Protein AF-A0A3A1NC56-F1 (afdb_monomer_lite)

Foldseek 3Di:
DVVPFDPVQLLGDDPVPDDDDDDPVQQLDQNCLQQAGPVGFPDSPDFEFEEAEEEAAAQDKDKTQRCPPGRHDALLDPSRRFQKDKDFPDWDAPFDWDADSNRSMIITHGHPVCEQHKIKTKMKMWRVPPPPIDIYIYIYIYGHYHKDKAQDDDDADDDDLFKFWGPPAFRQQPIDIRNHRDDLQQKDKFWDDDPFWDQDSRRIIIGDHNDDDDDDDTDMDIDGPD

Sequence (226 aa):
TEDGTDPLDPCDYNPESITLPQSADWEALDCDDDGNPNETDPDPLTANANDDFGSTPATTEVTINILENDDYLPNNAANNVGVTNLSRIGGDATGVVTFDDETGFVNYTPVASESNSTVTIIYQVCNVLPDPSVCASATIYIEVGANTLDAINDAYTTETGEGGVIPDSNVLSNDIYNGEPVAPVDVILSSTPTDQLIINEDGSVSVVPGTEAGTYTIDYTICDSA

Structure (mmCIF, N/CA/C/O backbone):
data_AF-A0A3A1NC56-F1
#
_entry.id   AF-A0A3A1NC56-F1
#
loop_
_atom_site.group_PDB
_atom_site.id
_atom_site.type_symbol
_atom_site.label_atom_id
_atom_site.label_alt_id
_atom_site.label_comp_id
_atom_site.label_asym_id
_atom_site.label_entity_id
_atom_site.label_seq_id
_atom_site.pdbx_PDB_ins_code
_atom_site.Cartn_x
_atom_site.Cartn_y
_atom_site.Cartn_z
_atom_site.occupancy
_atom_site.B_iso_or_equiv
_atom_site.auth_seq_id
_atom_site.auth_comp_id
_atom_site.auth_asym_id
_atom_site.auth_atom_id
_atom_site.pdbx_PDB_model_num
ATOM 1 N N . THR A 1 1 ? 33.135 -2.931 -35.601 1.00 55.69 1 THR A N 1
ATOM 2 C CA . THR A 1 1 ? 34.559 -2.712 -35.228 1.00 55.69 1 THR A CA 1
ATOM 3 C C . THR A 1 1 ? 35.125 -3.996 -34.627 1.00 55.69 1 THR A C 1
ATOM 5 O O . THR A 1 1 ? 34.483 -5.023 -34.804 1.00 55.69 1 THR A O 1
ATOM 8 N N . GLU A 1 2 ? 36.349 -4.021 -34.083 1.00 70.69 2 GLU A N 1
ATOM 9 C CA . GLU A 1 2 ? 37.075 -5.251 -33.664 1.00 70.69 2 GLU A CA 1
ATOM 10 C C . GLU A 1 2 ? 36.408 -6.017 -32.492 1.00 70.69 2 GLU A C 1
ATOM 12 O O . GLU A 1 2 ? 36.755 -7.162 -32.219 1.00 70.69 2 GLU A O 1
ATOM 17 N N . ASP A 1 3 ? 35.415 -5.409 -31.850 1.00 80.62 3 ASP A N 1
ATOM 18 C CA . ASP A 1 3 ? 34.708 -5.833 -30.637 1.00 80.62 3 ASP A CA 1
ATOM 19 C C . ASP A 1 3 ? 33.208 -6.133 -30.840 1.00 80.62 3 ASP A C 1
ATOM 21 O O . ASP A 1 3 ? 32.561 -6.610 -29.915 1.00 80.62 3 ASP A O 1
ATOM 25 N N . GLY A 1 4 ? 32.666 -5.919 -32.045 1.00 84.19 4 GLY A N 1
ATOM 26 C CA . GLY A 1 4 ? 31.275 -6.251 -32.386 1.00 84.19 4 GLY A CA 1
ATOM 27 C C . GLY A 1 4 ? 30.257 -5.113 -32.278 1.00 84.19 4 GLY A C 1
ATOM 28 O O . GLY A 1 4 ? 29.122 -5.345 -32.672 1.00 84.19 4 GLY A O 1
ATOM 29 N N . THR A 1 5 ? 30.674 -3.919 -31.851 1.00 89.94 5 THR A N 1
ATOM 30 C CA . THR A 1 5 ? 29.828 -2.714 -31.751 1.00 89.94 5 THR A CA 1
ATOM 31 C C . THR A 1 5 ? 29.689 -1.965 -33.088 1.00 89.94 5 THR A C 1
ATOM 33 O O . THR A 1 5 ? 30.555 -2.082 -33.982 1.00 89.94 5 THR A O 1
ATOM 36 N N . ASP A 1 6 ? 28.615 -1.185 -33.229 1.00 90.75 6 ASP A N 1
ATOM 37 C CA . ASP A 1 6 ? 28.346 -0.226 -34.301 1.00 90.75 6 ASP A CA 1
ATOM 38 C C . ASP A 1 6 ? 28.764 1.200 -33.888 1.00 90.75 6 ASP A C 1
ATOM 40 O O . ASP A 1 6 ? 28.097 1.855 -33.096 1.00 90.75 6 ASP A O 1
ATOM 44 N N . PRO A 1 7 ? 29.833 1.764 -34.478 1.00 89.25 7 PRO A N 1
ATOM 45 C CA . PRO A 1 7 ? 30.286 3.116 -34.153 1.00 89.25 7 PRO A CA 1
ATOM 46 C C . PRO A 1 7 ? 29.326 4.241 -34.585 1.00 89.25 7 PRO A C 1
ATOM 48 O O . PRO A 1 7 ? 29.639 5.412 -34.357 1.00 89.25 7 PRO A O 1
ATOM 51 N N . LEU A 1 8 ? 28.231 3.932 -35.288 1.00 91.31 8 LEU A N 1
ATOM 52 C CA . LEU A 1 8 ? 27.175 4.887 -35.637 1.00 91.31 8 LEU A CA 1
ATOM 53 C C . LEU A 1 8 ? 25.968 4.820 -34.699 1.00 91.31 8 LEU A C 1
ATOM 55 O O . LEU A 1 8 ? 25.103 5.690 -34.803 1.00 91.31 8 LEU A O 1
ATOM 59 N N . ASP A 1 9 ? 25.924 3.828 -33.814 1.00 93.12 9 ASP A N 1
ATOM 60 C CA . ASP A 1 9 ? 24.889 3.669 -32.807 1.00 93.12 9 ASP A CA 1
ATOM 61 C C . ASP A 1 9 ? 25.489 3.952 -31.418 1.00 93.12 9 ASP A C 1
ATOM 63 O O . ASP A 1 9 ? 26.294 3.169 -30.916 1.00 93.12 9 ASP A O 1
ATOM 67 N N . PRO A 1 10 ? 25.156 5.089 -30.787 1.00 93.06 10 PRO A N 1
ATOM 68 C CA . PRO A 1 10 ? 25.661 5.422 -29.457 1.00 93.06 10 PRO A CA 1
ATOM 69 C C . PRO A 1 10 ? 25.176 4.468 -28.353 1.00 93.06 10 PRO A C 1
ATOM 71 O O . PRO A 1 10 ? 25.773 4.479 -27.277 1.00 93.06 10 PRO A O 1
ATOM 74 N N . CYS A 1 11 ? 24.144 3.659 -28.610 1.00 95.56 11 CYS A N 1
ATOM 75 C CA . CYS A 1 11 ? 23.639 2.631 -27.701 1.00 95.56 11 CYS A CA 1
ATOM 76 C C . CYS A 1 11 ? 24.294 1.261 -27.935 1.00 95.56 11 CYS A C 1
ATOM 78 O O . CYS A 1 11 ? 24.208 0.382 -27.085 1.00 95.56 11 CYS A O 1
ATOM 80 N N . ASP A 1 12 ? 25.030 1.075 -29.036 1.00 95.19 12 ASP A N 1
ATOM 81 C CA . ASP A 1 12 ? 25.810 -0.140 -29.272 1.00 95.19 12 ASP A CA 1
ATOM 82 C C . ASP A 1 12 ? 27.236 0.031 -28.735 1.00 95.19 12 ASP A C 1
ATOM 84 O O . ASP A 1 12 ? 28.182 0.389 -29.445 1.00 95.19 12 ASP A O 1
ATOM 88 N N . TYR A 1 13 ? 27.400 -0.203 -27.434 1.00 92.88 13 TYR A N 1
ATOM 89 C CA . TYR A 1 13 ? 28.696 -0.144 -26.766 1.00 92.88 13 TYR A CA 1
ATOM 90 C C . TYR A 1 13 ? 28.903 -1.327 -25.820 1.00 92.88 13 TYR A C 1
ATOM 92 O O . TYR A 1 13 ? 27.969 -1.964 -25.346 1.00 92.88 13 TYR A O 1
ATOM 100 N N . ASN A 1 14 ? 30.170 -1.620 -25.513 1.00 92.06 14 ASN A N 1
ATOM 101 C CA . ASN A 1 14 ? 30.517 -2.577 -24.466 1.00 92.06 14 ASN A CA 1
ATOM 102 C C . ASN A 1 14 ? 30.744 -1.827 -23.139 1.00 92.06 14 ASN A C 1
ATOM 104 O O . ASN A 1 14 ? 31.746 -1.103 -23.042 1.00 92.06 14 ASN A O 1
ATOM 108 N N . PRO A 1 15 ? 29.898 -2.023 -22.107 1.00 90.88 15 PRO A N 1
ATOM 109 C CA . PRO A 1 15 ? 30.043 -1.352 -20.814 1.00 90.88 15 PRO A CA 1
ATOM 110 C C . PRO A 1 15 ? 31.426 -1.540 -20.173 1.00 90.88 15 PRO A C 1
ATOM 112 O O . PRO A 1 15 ? 31.974 -0.609 -19.585 1.00 90.88 15 PRO A O 1
ATOM 115 N N . GLU A 1 16 ? 32.060 -2.706 -20.354 1.00 90.94 16 GLU A N 1
ATOM 116 C CA . GLU A 1 16 ? 33.394 -2.999 -19.804 1.00 90.94 16 GLU A CA 1
ATOM 117 C C . GLU A 1 16 ? 34.516 -2.164 -20.448 1.00 90.94 16 GLU A C 1
ATOM 119 O O . GLU A 1 16 ? 35.624 -2.080 -19.913 1.00 90.94 16 GLU A O 1
ATOM 124 N N . SER A 1 17 ? 34.253 -1.555 -21.607 1.00 90.75 17 SER A N 1
ATOM 125 C CA . SER A 1 17 ? 35.225 -0.745 -22.352 1.00 90.75 17 SER A CA 1
ATOM 126 C C . SER A 1 17 ? 35.166 0.747 -22.006 1.00 90.75 17 SER A C 1
ATOM 128 O O . SER A 1 17 ? 36.028 1.515 -22.450 1.00 90.75 17 SER A O 1
ATOM 130 N N . ILE A 1 18 ? 34.194 1.179 -21.197 1.00 89.62 18 ILE A N 1
ATOM 131 C CA . ILE A 1 18 ? 34.041 2.579 -20.796 1.00 89.62 18 ILE A CA 1
ATOM 132 C C . ILE A 1 18 ? 35.145 2.945 -19.797 1.00 89.62 18 ILE A C 1
ATOM 134 O O . ILE A 1 18 ? 35.238 2.415 -18.694 1.00 89.62 18 ILE A O 1
ATOM 138 N N . THR A 1 19 ? 36.012 3.876 -20.194 1.00 91.50 19 THR A N 1
ATOM 139 C CA . THR A 1 19 ? 37.153 4.345 -19.379 1.00 91.50 19 THR A CA 1
ATOM 140 C C . THR A 1 19 ? 37.207 5.864 -19.227 1.00 91.50 19 THR A C 1
ATOM 142 O O . THR A 1 19 ? 38.081 6.390 -18.534 1.00 91.50 19 THR A O 1
ATOM 145 N N . LEU A 1 20 ? 36.285 6.573 -19.880 1.00 91.69 20 LEU A N 1
ATOM 146 C CA . LEU A 1 20 ? 36.181 8.026 -19.895 1.00 91.69 20 LEU A CA 1
ATOM 147 C C . LEU A 1 20 ? 34.779 8.447 -19.449 1.00 91.69 20 LEU A C 1
ATOM 149 O O . LEU A 1 20 ? 33.853 7.649 -19.585 1.00 91.69 20 LEU A O 1
ATOM 153 N N . PRO A 1 21 ? 34.620 9.689 -18.959 1.00 92.94 21 PRO A N 1
ATOM 154 C CA . PRO A 1 21 ? 33.303 10.259 -18.727 1.00 92.94 21 PRO A CA 1
ATOM 155 C C . PRO A 1 21 ? 32.464 10.260 -20.004 1.00 92.94 21 PRO A C 1
ATOM 157 O O . PRO A 1 21 ? 32.984 10.487 -21.103 1.00 92.94 21 PRO A O 1
ATOM 160 N N . GLN A 1 22 ? 31.174 10.037 -19.819 1.00 94.00 22 GLN A N 1
ATOM 161 C CA . GLN A 1 22 ? 30.160 10.023 -20.849 1.00 94.00 22 GLN A CA 1
ATOM 162 C C . GLN A 1 22 ? 29.946 11.439 -21.394 1.00 94.00 22 GLN A C 1
ATOM 164 O O . GLN A 1 22 ? 30.236 12.445 -20.744 1.00 94.00 22 GLN A O 1
ATOM 169 N N . SER A 1 23 ? 29.535 11.526 -22.657 1.00 95.19 23 SER A N 1
ATOM 170 C CA . SER A 1 23 ? 29.203 12.809 -23.273 1.00 95.19 23 SER A CA 1
ATOM 171 C C . SER A 1 23 ? 27.766 13.194 -22.956 1.00 95.19 23 SER A C 1
ATOM 173 O O . SER A 1 23 ? 26.905 12.323 -22.969 1.00 95.19 23 SER A O 1
ATOM 175 N N . ALA A 1 24 ? 27.495 14.496 -22.863 1.00 96.38 24 ALA A N 1
ATOM 176 C CA . ALA A 1 24 ? 26.136 15.022 -22.712 1.00 96.38 24 ALA A CA 1
ATOM 177 C C . ALA A 1 24 ? 25.154 14.510 -23.787 1.00 96.38 24 ALA A C 1
ATOM 179 O O . ALA A 1 24 ? 23.981 14.304 -23.507 1.00 96.38 24 ALA A O 1
ATOM 180 N N . ASP A 1 25 ? 25.636 14.270 -25.013 1.00 95.50 25 ASP A N 1
ATOM 181 C CA . ASP A 1 25 ? 24.809 13.708 -26.087 1.00 95.50 25 ASP A CA 1
ATOM 182 C C . ASP A 1 25 ? 24.397 12.250 -25.824 1.00 95.50 25 ASP A C 1
ATOM 184 O O . ASP A 1 25 ? 23.354 11.844 -26.308 1.00 95.50 25 ASP A O 1
ATOM 188 N N . TRP A 1 26 ? 25.202 11.473 -25.088 1.00 96.12 26 TRP A N 1
ATOM 189 C CA . TRP A 1 26 ? 24.882 10.090 -24.704 1.00 96.12 26 TRP A CA 1
ATOM 190 C C . TRP A 1 26 ? 24.004 10.070 -23.456 1.00 96.12 26 TRP A C 1
ATOM 192 O O . TRP A 1 26 ? 23.047 9.316 -23.412 1.00 96.12 26 TRP A O 1
ATOM 202 N N . GLU A 1 27 ? 24.299 10.939 -22.486 1.00 96.50 27 GLU A N 1
ATOM 203 C CA . GLU A 1 27 ? 23.517 11.122 -21.253 1.00 96.50 27 GLU A CA 1
ATOM 204 C C . GLU A 1 27 ? 22.052 11.503 -21.541 1.00 96.50 27 GLU A C 1
ATOM 206 O O . GLU A 1 27 ? 21.162 11.148 -20.779 1.00 96.50 27 GLU A O 1
ATOM 211 N N . ALA A 1 28 ? 21.794 12.192 -22.659 1.00 96.00 28 ALA A N 1
ATOM 212 C CA . ALA A 1 28 ? 20.453 12.587 -23.089 1.00 96.00 28 ALA A CA 1
ATOM 213 C C . ALA A 1 28 ? 19.703 11.532 -23.929 1.00 96.00 28 ALA A C 1
ATOM 215 O O . ALA A 1 28 ? 18.571 11.797 -24.340 1.00 96.00 28 ALA A O 1
ATOM 216 N N . LEU A 1 29 ? 20.336 10.401 -24.255 1.00 96.75 29 LEU A N 1
ATOM 217 C CA . LEU A 1 29 ? 19.664 9.275 -24.905 1.00 96.75 29 LEU A CA 1
ATOM 218 C C . LEU A 1 29 ? 18.961 8.409 -23.862 1.00 96.75 29 LEU A C 1
ATOM 220 O O . LEU A 1 29 ? 19.271 8.486 -22.681 1.00 96.75 29 LEU A O 1
ATOM 224 N N . ASP A 1 30 ? 18.048 7.589 -24.353 1.00 96.88 30 ASP A N 1
ATOM 225 C CA . ASP A 1 30 ? 17.362 6.511 -23.652 1.00 96.88 30 ASP A CA 1
ATOM 226 C C . ASP A 1 30 ? 17.606 5.289 -24.544 1.00 96.88 30 ASP A C 1
ATOM 228 O O . ASP A 1 30 ? 17.140 5.249 -25.686 1.00 96.88 30 ASP A O 1
ATOM 232 N N . CYS A 1 31 ? 18.550 4.443 -24.140 1.00 96.69 31 CYS A N 1
ATOM 233 C CA . CYS A 1 31 ? 19.134 3.438 -25.026 1.00 96.69 31 CYS A CA 1
ATOM 234 C C . CYS A 1 31 ? 18.383 2.105 -25.017 1.00 96.69 31 CYS A C 1
ATOM 236 O O . CYS A 1 31 ? 18.558 1.307 -25.945 1.00 96.69 31 CYS A O 1
ATOM 238 N N . ASP A 1 32 ? 17.547 1.871 -24.016 1.00 96.69 32 ASP A N 1
ATOM 239 C CA . ASP A 1 32 ? 16.683 0.704 -23.906 1.00 96.69 32 ASP A CA 1
ATOM 240 C C . ASP A 1 32 ? 15.188 1.039 -24.079 1.00 96.69 32 ASP A C 1
ATOM 242 O O . ASP A 1 32 ? 14.365 0.120 -24.082 1.00 96.69 32 ASP A O 1
ATOM 246 N N . ASP A 1 33 ? 14.874 2.314 -24.342 1.00 96.94 33 ASP A N 1
ATOM 247 C CA . ASP A 1 33 ? 13.553 2.884 -24.609 1.00 96.94 33 ASP A CA 1
ATOM 248 C C . ASP A 1 33 ? 12.580 2.736 -23.417 1.00 96.94 33 ASP A C 1
ATOM 250 O O . ASP A 1 33 ? 11.362 2.602 -23.607 1.00 96.94 33 ASP A O 1
ATOM 254 N N . ASP A 1 34 ? 13.073 2.766 -22.178 1.00 96.56 34 ASP A N 1
ATOM 255 C CA . ASP A 1 34 ? 12.276 2.610 -20.953 1.00 96.56 34 ASP A CA 1
ATOM 256 C C . ASP A 1 34 ? 11.771 3.942 -20.343 1.00 96.56 34 ASP A C 1
ATOM 258 O O . ASP A 1 34 ? 10.973 3.967 -19.397 1.00 96.56 34 ASP A O 1
ATOM 262 N N . GLY A 1 35 ? 12.144 5.068 -20.954 1.00 96.12 35 GLY A N 1
ATOM 263 C CA . GLY A 1 35 ? 11.743 6.414 -20.555 1.00 96.12 35 GLY A CA 1
ATOM 264 C C . GLY A 1 35 ? 12.690 7.082 -19.556 1.00 96.12 35 GLY A C 1
ATOM 265 O O . GLY A 1 35 ? 12.500 8.275 -19.268 1.00 96.12 35 GLY A O 1
ATOM 266 N N . ASN A 1 36 ? 13.700 6.376 -19.048 1.00 97.12 36 ASN A N 1
ATOM 267 C CA . ASN A 1 36 ? 14.770 6.914 -18.225 1.00 97.12 36 ASN A CA 1
ATOM 268 C C . ASN A 1 36 ? 16.002 7.233 -19.081 1.00 97.12 36 ASN A C 1
ATOM 270 O O . ASN A 1 36 ? 16.574 6.372 -19.735 1.00 97.12 36 ASN A O 1
ATOM 274 N N . PRO A 1 37 ? 16.451 8.496 -19.120 1.00 97.12 37 PRO A N 1
ATOM 275 C CA . PRO A 1 37 ? 17.664 8.819 -19.846 1.00 97.12 37 PRO A CA 1
ATOM 276 C C . PRO A 1 37 ? 18.897 8.209 -19.186 1.00 97.12 37 PRO A C 1
ATOM 278 O O . PRO A 1 37 ? 19.050 8.262 -17.965 1.00 97.12 37 PRO A O 1
ATOM 281 N N . ASN A 1 38 ? 19.857 7.820 -20.018 1.00 96.75 38 ASN A N 1
ATOM 282 C CA . ASN A 1 38 ? 21.167 7.274 -19.672 1.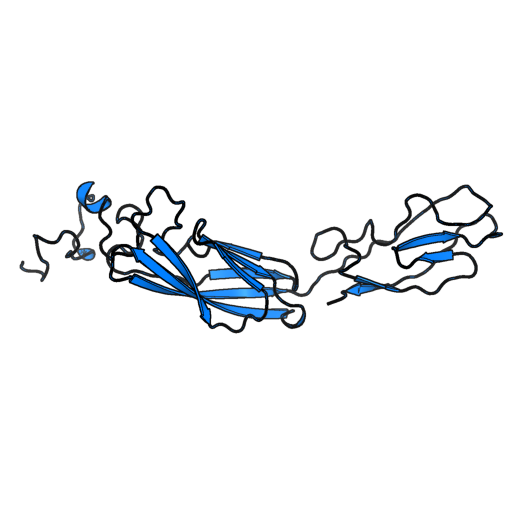00 96.75 38 ASN A CA 1
ATOM 283 C C . ASN A 1 38 ? 21.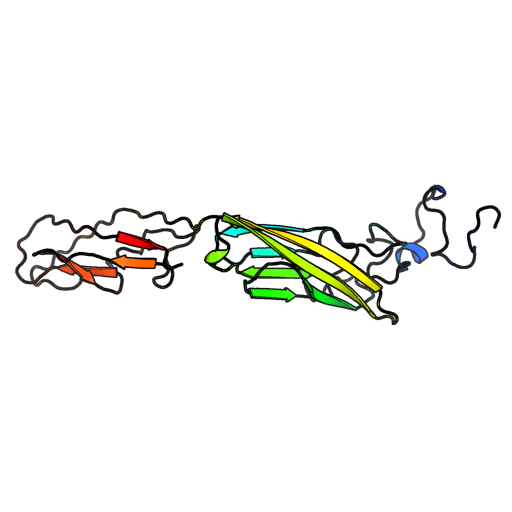920 8.012 -18.539 1.00 96.75 38 ASN A C 1
ATOM 285 O O . ASN A 1 38 ? 22.791 7.434 -17.890 1.00 96.75 38 ASN A O 1
ATOM 289 N N . GLU A 1 39 ? 21.673 9.314 -18.326 1.00 95.81 39 GLU A N 1
ATOM 290 C CA . GLU A 1 39 ? 22.237 10.081 -17.201 1.00 95.81 39 GLU A CA 1
ATOM 291 C C . GLU A 1 39 ? 21.786 9.550 -15.829 1.00 95.81 39 GLU A C 1
ATOM 293 O O 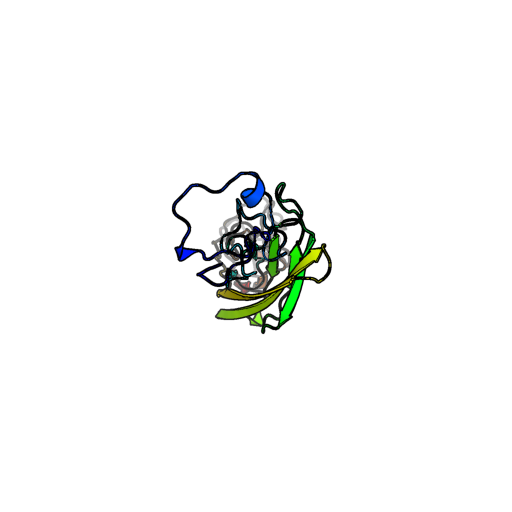. GLU A 1 39 ? 22.564 9.550 -14.870 1.00 95.81 39 GLU A O 1
ATOM 298 N N . THR A 1 40 ? 20.517 9.157 -15.725 1.00 95.00 40 THR A N 1
ATOM 299 C CA . THR A 1 40 ? 19.842 8.744 -14.486 1.00 95.00 40 THR A CA 1
ATOM 300 C C . THR A 1 40 ? 19.479 7.266 -14.451 1.00 95.00 40 THR A C 1
ATOM 302 O O . THR A 1 40 ? 19.094 6.765 -13.396 1.00 95.00 40 THR A O 1
ATOM 305 N N . ASP A 1 41 ? 19.642 6.595 -15.578 1.00 94.94 41 ASP A N 1
ATOM 306 C CA . ASP A 1 41 ? 19.372 5.188 -15.810 1.00 94.94 41 ASP A CA 1
ATOM 307 C C . ASP A 1 41 ? 20.429 4.268 -15.144 1.00 94.94 41 ASP A C 1
ATOM 309 O O . ASP A 1 41 ? 21.640 4.397 -15.398 1.00 94.94 41 ASP A O 1
ATOM 313 N N . PRO A 1 42 ? 20.014 3.377 -14.218 1.00 92.25 42 PRO A N 1
ATOM 314 C CA . PRO A 1 42 ? 20.886 2.370 -13.620 1.00 92.25 42 PRO A CA 1
ATOM 315 C C . PRO A 1 42 ? 21.350 1.239 -14.562 1.00 92.25 42 PRO A C 1
ATOM 317 O O . PRO A 1 42 ? 22.427 0.684 -14.291 1.00 92.25 42 PRO A O 1
ATOM 320 N N . ASP A 1 43 ? 20.604 0.874 -15.608 1.00 94.69 43 ASP A N 1
ATOM 321 C CA . ASP A 1 43 ? 20.969 -0.122 -16.630 1.00 94.69 43 ASP A CA 1
ATOM 322 C C . ASP A 1 43 ? 20.650 0.351 -18.072 1.00 94.69 43 ASP A C 1
ATOM 324 O O . ASP A 1 43 ? 19.743 -0.179 -18.709 1.00 94.69 43 ASP A O 1
ATOM 328 N N . PRO A 1 44 ? 21.502 1.218 -18.672 1.00 95.75 44 PRO A N 1
ATOM 329 C CA . PRO A 1 44 ? 21.192 1.918 -19.931 1.00 95.75 44 PRO A CA 1
ATOM 330 C C . PRO A 1 44 ? 21.017 1.061 -21.188 1.00 95.75 44 PRO A C 1
ATOM 332 O O . PRO A 1 44 ? 21.001 1.577 -22.300 1.00 95.75 44 PRO A O 1
ATOM 335 N N . LEU A 1 45 ? 21.039 -0.263 -21.071 1.00 95.81 45 LEU A N 1
ATOM 336 C CA . LEU A 1 45 ? 20.854 -1.192 -22.183 1.00 95.81 45 LEU A CA 1
ATOM 337 C C . LEU A 1 45 ? 19.729 -2.197 -21.929 1.00 95.81 45 LEU A C 1
ATOM 339 O O . LEU A 1 45 ? 19.459 -3.015 -22.816 1.00 95.81 45 LEU A O 1
ATOM 343 N N . THR A 1 46 ? 19.133 -2.218 -20.734 1.00 95.88 46 THR A N 1
ATOM 344 C CA . THR A 1 46 ? 18.144 -3.228 -20.363 1.00 95.88 46 THR A CA 1
ATOM 345 C C . THR A 1 46 ? 17.122 -2.687 -19.378 1.00 95.88 46 THR A C 1
ATOM 347 O O . THR A 1 46 ? 17.395 -2.626 -18.189 1.00 95.88 46 THR A O 1
ATOM 350 N N . ALA A 1 47 ? 15.886 -2.560 -19.847 1.00 96.94 47 ALA A N 1
ATOM 351 C CA . ALA A 1 47 ? 14.818 -2.099 -18.983 1.00 96.94 47 ALA A CA 1
ATOM 352 C C . ALA A 1 47 ? 14.490 -3.124 -17.895 1.00 96.94 47 ALA A C 1
ATOM 354 O O . ALA A 1 47 ? 14.104 -4.270 -18.185 1.00 96.94 47 ALA A O 1
ATOM 355 N N . ASN A 1 48 ? 14.580 -2.707 -16.636 1.00 96.75 48 ASN A N 1
ATOM 356 C CA . ASN A 1 48 ? 14.399 -3.590 -15.490 1.00 96.75 48 ASN A CA 1
ATOM 357 C C . ASN A 1 48 ? 13.398 -3.042 -14.464 1.00 96.75 48 ASN A C 1
ATOM 359 O O . ASN A 1 48 ? 13.297 -1.847 -14.211 1.00 96.75 48 ASN A O 1
ATOM 363 N N . ALA A 1 49 ? 12.687 -3.965 -13.818 1.00 98.19 49 ALA A N 1
ATOM 364 C CA . ALA A 1 49 ? 11.903 -3.688 -12.621 1.00 98.19 49 ALA A CA 1
ATOM 365 C C . ALA A 1 49 ? 12.383 -4.612 -11.501 1.00 98.19 49 ALA A C 1
ATOM 367 O O . ALA A 1 49 ? 12.641 -5.802 -11.733 1.00 98.19 49 ALA A O 1
ATOM 368 N N . ASN A 1 50 ? 12.518 -4.072 -10.301 1.00 98.25 50 ASN A N 1
ATOM 369 C CA . ASN A 1 50 ? 13.041 -4.737 -9.125 1.00 98.25 50 ASN A CA 1
ATOM 370 C C . ASN A 1 50 ? 11.932 -4.959 -8.096 1.00 98.25 50 ASN A C 1
ATOM 372 O O . ASN A 1 50 ? 10.976 -4.206 -7.985 1.00 98.25 50 ASN A O 1
ATOM 376 N N . ASP A 1 51 ? 12.050 -6.041 -7.326 1.00 98.69 51 ASP A N 1
ATOM 377 C CA . ASP A 1 51 ? 11.044 -6.368 -6.316 1.00 98.69 51 ASP A CA 1
ATOM 378 C C . ASP A 1 51 ? 10.971 -5.296 -5.212 1.00 98.69 51 ASP A C 1
ATOM 380 O O . ASP A 1 51 ? 11.992 -4.797 -4.725 1.00 98.69 51 ASP A O 1
ATOM 384 N N . ASP A 1 52 ? 9.748 -5.034 -4.757 1.00 98.75 52 ASP A N 1
ATOM 385 C CA . ASP A 1 52 ? 9.409 -4.013 -3.770 1.00 98.75 52 ASP A CA 1
ATOM 386 C C . ASP A 1 52 ? 8.926 -4.622 -2.460 1.00 98.75 52 ASP A C 1
ATOM 388 O O . ASP A 1 52 ? 8.441 -5.757 -2.401 1.00 98.75 52 ASP A O 1
ATOM 392 N N . PHE A 1 53 ? 9.003 -3.838 -1.385 1.00 98.56 53 PHE A N 1
ATOM 393 C CA . PHE A 1 53 ? 8.649 -4.306 -0.051 1.00 98.56 53 PHE A CA 1
ATOM 394 C C . PHE A 1 53 ? 7.837 -3.267 0.717 1.00 98.56 53 PHE A C 1
ATOM 396 O O . PHE A 1 53 ? 8.168 -2.084 0.749 1.00 98.56 53 PHE A O 1
ATOM 403 N N . GLY A 1 54 ? 6.797 -3.735 1.400 1.00 98.19 54 GLY A N 1
ATOM 404 C CA . GLY A 1 54 ? 5.978 -2.931 2.298 1.00 98.19 54 GLY A CA 1
ATOM 405 C C . GLY A 1 54 ? 5.553 -3.712 3.537 1.00 98.19 54 GLY A C 1
ATOM 406 O O . GLY A 1 54 ? 5.654 -4.936 3.600 1.00 98.19 54 GLY A O 1
ATOM 407 N N . SER A 1 55 ? 5.058 -2.993 4.538 1.00 97.25 55 SER A N 1
ATOM 408 C CA . SER A 1 55 ? 4.476 -3.589 5.739 1.00 97.25 55 SER A CA 1
ATOM 409 C C . SER A 1 55 ? 3.369 -2.694 6.268 1.00 97.25 55 SER A C 1
ATOM 411 O O . SER A 1 55 ? 3.533 -1.478 6.335 1.00 97.25 55 SER A O 1
ATOM 413 N N . THR A 1 56 ? 2.264 -3.298 6.688 1.00 97.06 56 THR A N 1
ATOM 414 C CA . THR A 1 56 ? 1.135 -2.587 7.299 1.00 97.06 56 THR A CA 1
ATOM 415 C C . THR A 1 56 ? 0.265 -3.554 8.102 1.00 97.06 56 THR A C 1
ATOM 417 O O . THR A 1 56 ? 0.261 -4.749 7.806 1.00 97.06 56 THR A O 1
ATOM 420 N N . PRO A 1 57 ? -0.466 -3.108 9.132 1.00 95.50 57 PRO A N 1
ATOM 421 C CA . PRO A 1 57 ? -1.564 -3.890 9.688 1.00 95.50 57 PRO A CA 1
ATOM 422 C C . PRO A 1 57 ? -2.637 -4.209 8.635 1.00 95.50 57 PRO A C 1
ATOM 424 O O . PRO A 1 57 ? -2.744 -3.552 7.596 1.00 95.50 57 PRO A O 1
ATOM 427 N N . ALA A 1 58 ? -3.475 -5.209 8.906 1.00 94.12 58 ALA A N 1
ATOM 428 C CA . ALA A 1 58 ? -4.652 -5.438 8.075 1.00 94.12 58 ALA A CA 1
ATOM 429 C C . ALA A 1 58 ? -5.563 -4.196 8.087 1.00 94.12 58 ALA A C 1
ATOM 431 O O . ALA A 1 58 ? -5.580 -3.436 9.050 1.00 94.12 58 ALA A O 1
ATOM 432 N N . THR A 1 59 ? -6.334 -3.965 7.021 1.00 92.56 59 THR A N 1
ATOM 433 C CA . THR A 1 59 ? -7.268 -2.821 6.890 1.00 92.56 59 THR A CA 1
ATOM 434 C C . THR A 1 59 ? -6.639 -1.420 6.903 1.00 92.56 59 THR A C 1
ATOM 436 O O . THR A 1 59 ? -7.343 -0.441 6.666 1.00 92.56 59 THR A O 1
ATOM 439 N N . THR A 1 60 ? -5.323 -1.304 7.095 1.00 93.94 60 THR A N 1
ATOM 440 C CA . THR A 1 60 ? -4.585 -0.039 7.062 1.00 93.94 60 THR A CA 1
ATOM 441 C C . THR A 1 60 ? -3.864 0.111 5.724 1.00 93.94 60 THR A C 1
ATOM 443 O O . THR A 1 60 ? -3.114 -0.774 5.310 1.00 93.94 60 THR A O 1
ATOM 446 N N . GLU A 1 61 ? -4.100 1.232 5.039 1.00 96.62 61 GLU A N 1
ATOM 447 C CA . GLU A 1 61 ? -3.449 1.538 3.761 1.00 96.62 61 GLU A CA 1
ATOM 448 C C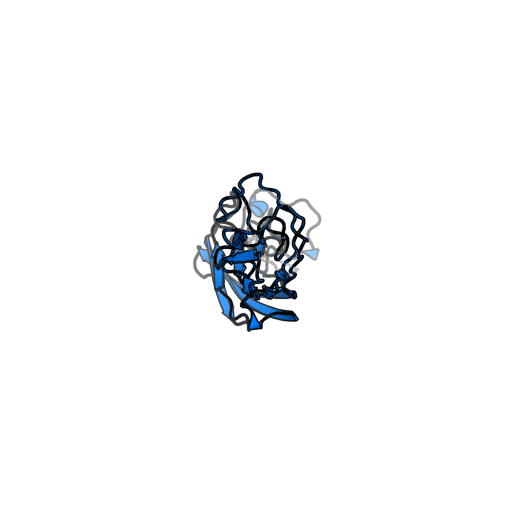 . GLU A 1 61 ? -1.930 1.683 3.932 1.00 96.62 61 GLU A C 1
ATOM 450 O O . GLU A 1 61 ? -1.452 2.306 4.881 1.00 96.62 61 GLU A O 1
ATOM 455 N N . VAL A 1 62 ? -1.177 1.122 2.988 1.00 97.88 62 VAL A N 1
ATOM 456 C CA . VAL A 1 62 ? 0.257 1.355 2.812 1.00 97.88 62 VAL A CA 1
ATOM 457 C C . VAL A 1 62 ? 0.516 1.976 1.451 1.00 97.88 62 VAL A C 1
ATOM 459 O O . VAL A 1 62 ? -0.073 1.568 0.449 1.00 97.88 62 VAL A O 1
ATOM 462 N N . THR A 1 63 ? 1.432 2.936 1.423 1.00 98.56 63 THR A N 1
ATOM 463 C CA . THR A 1 63 ? 1.903 3.605 0.212 1.00 98.56 63 THR A CA 1
ATOM 464 C C . THR A 1 63 ? 3.351 3.200 -0.044 1.00 98.56 63 THR A C 1
ATOM 466 O O . THR A 1 63 ? 4.196 3.352 0.839 1.00 98.56 63 THR A O 1
ATOM 469 N N . ILE A 1 64 ? 3.640 2.674 -1.233 1.00 98.69 64 ILE A N 1
ATOM 470 C CA . ILE A 1 64 ? 4.956 2.145 -1.626 1.00 98.69 64 ILE A CA 1
ATOM 471 C C . ILE A 1 64 ? 5.376 2.842 -2.920 1.00 98.69 64 ILE A C 1
ATOM 473 O O . ILE A 1 64 ? 4.586 2.874 -3.860 1.00 98.69 64 ILE A O 1
ATOM 477 N N . ASN A 1 65 ? 6.579 3.418 -2.971 1.00 98.38 65 ASN A N 1
ATOM 478 C CA . ASN A 1 65 ? 7.144 3.925 -4.222 1.00 98.38 65 ASN A CA 1
ATOM 479 C C . ASN A 1 65 ? 7.786 2.755 -4.967 1.00 98.38 65 ASN A C 1
ATOM 481 O O . ASN A 1 65 ? 8.852 2.310 -4.557 1.00 98.38 65 ASN A O 1
ATOM 485 N N . ILE A 1 66 ? 7.127 2.257 -6.010 1.00 98.50 66 ILE A N 1
ATOM 486 C CA . ILE A 1 66 ? 7.602 1.082 -6.754 1.00 98.50 66 ILE A CA 1
ATOM 487 C C . ILE A 1 66 ? 8.573 1.450 -7.875 1.00 98.50 66 ILE A C 1
ATOM 489 O O . ILE A 1 66 ? 9.170 0.578 -8.473 1.00 98.50 66 ILE A O 1
ATOM 493 N N . LEU A 1 67 ? 8.733 2.747 -8.164 1.00 98.06 67 LEU A N 1
ATOM 494 C CA . LEU A 1 67 ? 9.698 3.226 -9.153 1.00 98.06 67 LEU A CA 1
ATOM 495 C C . LEU A 1 67 ? 11.002 3.733 -8.518 1.00 98.06 67 LEU A C 1
ATOM 497 O O . LEU A 1 67 ? 11.848 4.292 -9.202 1.00 98.06 67 LEU A O 1
ATOM 501 N N . GLU A 1 68 ? 11.181 3.607 -7.197 1.00 96.62 68 GLU A N 1
ATOM 502 C CA . GLU A 1 68 ? 12.388 4.120 -6.523 1.00 96.62 68 GLU A CA 1
ATOM 503 C C . GLU A 1 68 ? 13.647 3.310 -6.861 1.00 96.62 68 GLU A C 1
ATOM 505 O O . GLU A 1 68 ? 14.753 3.851 -6.884 1.00 96.62 68 GLU A O 1
ATOM 510 N N . ASN A 1 69 ? 13.480 2.008 -7.071 1.00 96.06 69 ASN A N 1
ATOM 511 C CA . ASN A 1 69 ? 14.532 1.041 -7.374 1.00 96.06 69 ASN A CA 1
ATOM 512 C C . ASN A 1 69 ? 14.390 0.433 -8.776 1.00 96.06 69 ASN A C 1
ATOM 514 O O . ASN A 1 69 ? 15.185 -0.446 -9.113 1.00 96.06 69 ASN A O 1
ATOM 518 N N . ASP A 1 70 ? 13.402 0.863 -9.552 1.00 96.81 70 ASP A N 1
ATOM 519 C CA . ASP A 1 70 ? 13.225 0.462 -10.940 1.00 96.81 70 ASP A CA 1
ATOM 520 C C . ASP A 1 70 ? 14.059 1.334 -11.868 1.00 96.81 70 ASP A C 1
ATOM 522 O O . ASP A 1 70 ? 14.562 2.395 -11.496 1.00 96.81 70 ASP A O 1
ATOM 526 N N . ASP A 1 71 ? 14.178 0.852 -13.095 1.00 95.31 71 ASP A N 1
ATOM 527 C CA . ASP A 1 71 ? 14.816 1.571 -14.184 1.00 95.31 71 ASP A CA 1
ATOM 528 C C . ASP A 1 71 ? 13.912 2.663 -14.776 1.00 95.31 71 ASP A C 1
ATOM 530 O O . ASP A 1 71 ? 14.375 3.639 -15.336 1.00 95.31 71 ASP A O 1
ATOM 534 N N . TYR A 1 72 ? 12.608 2.598 -14.511 1.00 97.94 72 TYR A N 1
ATOM 535 C CA . TYR A 1 72 ? 11.607 3.501 -15.071 1.00 97.94 72 TYR A CA 1
ATOM 536 C C . TYR A 1 72 ? 11.388 4.755 -14.213 1.00 97.94 72 TYR A C 1
ATOM 538 O O . TYR A 1 72 ? 11.460 4.731 -12.983 1.00 97.94 72 TYR A O 1
ATOM 546 N N . LEU A 1 73 ? 10.972 5.854 -14.849 1.00 98.06 73 LEU A N 1
ATOM 547 C CA . LEU A 1 73 ? 10.627 7.107 -14.164 1.00 98.06 73 LEU A CA 1
ATOM 548 C C . LEU A 1 73 ? 9.107 7.340 -14.073 1.00 98.06 73 LEU A C 1
ATOM 550 O O . LEU A 1 73 ? 8.367 6.961 -14.978 1.00 98.06 73 LEU A O 1
ATOM 554 N N . PRO A 1 74 ? 8.591 8.023 -13.032 1.00 98.38 74 PRO A N 1
ATOM 555 C CA . PRO A 1 74 ? 7.183 8.430 -12.985 1.00 98.38 74 PRO A CA 1
ATOM 556 C C . PRO A 1 74 ? 6.878 9.545 -14.001 1.00 98.38 74 PRO A C 1
ATOM 558 O O . PRO A 1 74 ? 7.775 10.281 -14.417 1.00 98.38 74 PRO A O 1
ATOM 561 N N . ASN A 1 75 ? 5.613 9.727 -14.403 1.00 98.38 75 ASN A N 1
ATOM 562 C CA . ASN A 1 75 ? 5.261 10.727 -15.432 1.00 98.38 75 ASN A CA 1
ATOM 563 C C . ASN A 1 75 ? 5.496 12.183 -14.987 1.00 98.38 75 ASN A C 1
ATOM 565 O O . ASN A 1 75 ? 5.676 13.060 -15.833 1.00 98.38 75 ASN A O 1
ATOM 569 N N . ASN A 1 76 ? 5.537 12.459 -13.679 1.00 97.88 76 ASN A N 1
ATOM 570 C CA . ASN A 1 76 ? 5.871 13.790 -13.167 1.00 97.88 76 ASN A CA 1
ATOM 571 C C . ASN A 1 76 ? 7.378 14.078 -13.094 1.00 97.88 76 ASN A C 1
ATOM 573 O O . ASN A 1 76 ? 7.759 15.215 -12.783 1.00 97.88 76 ASN A O 1
ATOM 577 N N . ALA A 1 77 ? 8.237 13.081 -13.331 1.00 97.75 77 ALA A N 1
ATOM 578 C CA . ALA A 1 77 ? 9.675 13.278 -13.288 1.00 97.75 77 ALA A CA 1
ATOM 579 C C . ALA A 1 77 ? 10.101 14.173 -14.454 1.00 97.75 77 ALA A C 1
ATOM 581 O O . ALA A 1 77 ? 9.774 13.935 -15.613 1.00 97.75 77 ALA A O 1
ATOM 582 N N . ALA A 1 78 ? 10.855 15.228 -14.146 1.00 96.94 78 ALA A N 1
ATOM 583 C CA . ALA A 1 78 ? 11.235 16.232 -15.139 1.00 96.94 78 ALA A CA 1
ATOM 584 C C . ALA A 1 78 ? 12.143 15.681 -16.255 1.00 96.94 78 ALA A C 1
ATOM 586 O O . ALA A 1 78 ? 12.226 16.291 -17.320 1.00 96.94 78 ALA A O 1
ATOM 587 N N . ASN A 1 79 ? 12.842 14.580 -15.983 1.00 96.06 79 ASN A N 1
ATOM 588 C CA . ASN A 1 79 ? 13.733 13.869 -16.893 1.00 96.06 79 ASN A CA 1
ATOM 589 C C . ASN A 1 79 ? 13.080 12.644 -17.552 1.00 96.06 79 ASN A C 1
ATOM 591 O O . ASN A 1 79 ? 13.745 12.026 -18.367 1.00 96.06 79 ASN A O 1
ATOM 595 N N . ASN A 1 80 ? 11.819 12.308 -17.258 1.00 97.50 80 ASN A N 1
ATOM 596 C CA . ASN A 1 80 ? 11.134 11.240 -17.986 1.00 97.50 80 ASN A CA 1
ATOM 597 C C . ASN A 1 80 ? 10.944 11.663 -19.451 1.00 97.50 80 ASN A C 1
ATOM 599 O O . ASN A 1 80 ? 10.312 12.688 -19.736 1.00 97.50 80 ASN A O 1
ATOM 603 N N . VAL A 1 81 ? 11.531 10.902 -20.374 1.00 96.94 81 VAL A N 1
ATOM 604 C CA . VAL A 1 81 ? 11.450 11.154 -21.822 1.00 96.94 81 VAL A CA 1
ATOM 605 C C . VAL A 1 81 ? 10.352 10.341 -22.505 1.00 96.94 81 VAL A C 1
ATOM 607 O O . VAL A 1 81 ? 10.087 10.556 -23.692 1.00 96.94 81 VAL A O 1
ATOM 610 N N . GLY A 1 82 ? 9.680 9.469 -21.754 1.00 96.44 82 GLY A N 1
ATOM 611 C CA . GLY A 1 82 ? 8.616 8.601 -22.225 1.00 96.44 82 GLY A CA 1
ATOM 612 C C . GLY A 1 82 ? 7.252 8.870 -21.591 1.00 96.44 82 GLY A C 1
ATOM 613 O O . GLY A 1 82 ? 6.919 9.986 -21.182 1.00 96.44 82 GLY A O 1
ATOM 614 N N . VAL A 1 83 ? 6.415 7.833 -21.578 1.00 98.25 83 VAL A N 1
ATOM 615 C CA . VAL A 1 83 ? 5.146 7.800 -20.841 1.00 98.25 83 VAL A CA 1
ATOM 616 C C . VAL A 1 83 ? 5.041 6.468 -20.123 1.00 98.25 83 VAL A C 1
ATOM 618 O O . VAL A 1 83 ? 4.878 5.423 -20.750 1.00 98.25 83 VAL A O 1
ATOM 621 N N . THR A 1 84 ? 5.051 6.528 -18.803 1.00 98.56 84 THR A N 1
ATOM 622 C CA . THR A 1 84 ? 4.990 5.365 -17.926 1.00 98.56 84 THR A CA 1
ATOM 623 C C . THR A 1 84 ? 3.548 4.942 -17.711 1.00 98.56 84 THR A C 1
ATOM 625 O O . THR A 1 84 ? 2.669 5.772 -17.458 1.00 98.56 84 THR A O 1
ATOM 628 N N . ASN A 1 85 ? 3.298 3.638 -17.793 1.00 98.56 85 ASN A N 1
ATOM 629 C CA . ASN A 1 85 ? 2.037 3.024 -17.409 1.00 98.56 85 ASN A CA 1
ATOM 630 C C . ASN A 1 85 ? 2.272 1.853 -16.452 1.00 98.56 85 ASN A C 1
ATOM 632 O O . ASN A 1 85 ? 3.032 0.936 -16.767 1.00 98.56 85 ASN A O 1
ATOM 636 N N . LEU A 1 86 ? 1.580 1.869 -15.311 1.00 98.69 86 LEU A N 1
ATOM 637 C CA . LEU A 1 86 ? 1.641 0.809 -14.313 1.00 98.69 86 LEU A CA 1
ATOM 638 C C . LEU A 1 86 ? 0.363 -0.026 -14.354 1.00 98.69 86 LEU A C 1
ATOM 640 O O . LEU A 1 86 ? -0.758 0.478 -14.473 1.00 98.69 86 LEU A O 1
ATOM 644 N N . SER A 1 87 ? 0.514 -1.341 -14.234 1.00 98.31 87 SER A N 1
ATOM 645 C CA . SER A 1 87 ? -0.628 -2.247 -14.206 1.00 98.31 87 SER A CA 1
ATOM 646 C C . SER A 1 87 ? -0.387 -3.461 -13.320 1.00 98.31 87 SER A C 1
ATOM 648 O O . SER A 1 87 ? 0.713 -3.999 -13.239 1.00 98.31 87 SER A O 1
ATOM 650 N N . ARG A 1 88 ? -1.450 -3.948 -12.673 1.00 98.31 88 ARG A N 1
ATOM 651 C CA . ARG A 1 88 ? -1.419 -5.240 -11.984 1.00 98.31 88 ARG A CA 1
ATOM 652 C C . ARG A 1 88 ? -1.620 -6.369 -12.987 1.00 98.31 88 ARG A C 1
ATOM 654 O O . ARG A 1 88 ? -2.661 -6.440 -13.639 1.00 98.31 88 ARG A O 1
ATOM 661 N N . ILE A 1 89 ? -0.682 -7.309 -13.009 1.00 98.56 89 ILE A N 1
ATOM 662 C CA . ILE A 1 89 ? -0.729 -8.503 -13.863 1.00 98.56 89 ILE A CA 1
ATOM 663 C C . ILE A 1 89 ? -0.885 -9.809 -13.068 1.00 98.56 89 ILE A C 1
ATOM 665 O O . ILE A 1 89 ? -1.148 -10.858 -13.657 1.00 98.56 89 ILE A O 1
ATOM 669 N N . GLY A 1 90 ? -0.768 -9.772 -11.735 1.00 98.38 90 GLY A N 1
ATOM 670 C CA . GLY A 1 90 ? -0.924 -10.960 -10.892 1.00 98.38 90 GLY A CA 1
ATOM 671 C C . GLY A 1 90 ? -0.805 -10.701 -9.388 1.00 98.38 90 GLY A C 1
ATOM 672 O O . GLY A 1 90 ? -1.087 -9.603 -8.904 1.00 98.38 90 GLY A O 1
ATOM 673 N N . GLY A 1 91 ? -0.406 -11.739 -8.649 1.00 98.38 91 GLY A N 1
ATOM 674 C CA . GLY A 1 91 ? -0.290 -11.736 -7.186 1.00 98.38 91 GLY A CA 1
ATOM 675 C C . GLY A 1 91 ? -1.543 -12.248 -6.468 1.00 98.38 91 GLY A C 1
ATOM 676 O O . GLY A 1 91 ? -2.615 -12.360 -7.070 1.00 98.38 91 GLY A O 1
ATOM 677 N N . ASP A 1 92 ? -1.403 -12.568 -5.187 1.00 98.50 92 ASP A N 1
ATOM 678 C CA . ASP A 1 92 ? -2.456 -13.132 -4.330 1.00 98.50 92 ASP A CA 1
ATOM 679 C C . ASP A 1 92 ? -3.182 -12.100 -3.452 1.00 98.50 92 ASP A C 1
ATOM 681 O O . ASP A 1 92 ? -4.202 -12.442 -2.858 1.00 98.50 92 ASP A O 1
ATOM 685 N N . ALA A 1 93 ? -2.740 -10.838 -3.449 1.00 98.44 93 ALA A N 1
ATOM 686 C CA . ALA A 1 93 ? -3.406 -9.737 -2.757 1.00 98.44 93 ALA A CA 1
ATOM 687 C C . ALA A 1 93 ? -4.885 -9.589 -3.173 1.00 98.44 93 ALA A C 1
ATOM 689 O O . ALA A 1 93 ? -5.218 -9.390 -4.348 1.00 98.44 93 ALA A O 1
ATOM 690 N N . THR A 1 94 ? -5.786 -9.656 -2.204 1.00 98.19 94 THR A N 1
ATOM 691 C CA . THR A 1 94 ? -7.244 -9.542 -2.366 1.00 98.19 94 THR A CA 1
ATOM 692 C C . THR A 1 94 ? -7.798 -8.190 -1.922 1.00 98.19 94 THR A C 1
ATOM 694 O O . THR A 1 94 ? -8.957 -7.888 -2.214 1.00 98.19 94 THR A O 1
ATOM 697 N N . GLY A 1 95 ? -6.970 -7.375 -1.261 1.00 97.69 95 GLY A N 1
ATOM 698 C CA . GLY A 1 95 ? -7.258 -5.988 -0.913 1.00 97.69 95 GLY A CA 1
ATOM 699 C C . GLY A 1 95 ? -7.419 -5.049 -2.108 1.00 97.69 95 GLY A C 1
ATOM 700 O O . GLY A 1 95 ? -7.389 -5.443 -3.279 1.00 97.69 95 GLY A O 1
ATOM 701 N N . VAL A 1 96 ? -7.606 -3.769 -1.798 1.00 98.25 96 VAL A N 1
ATOM 702 C CA . VAL A 1 96 ? -7.737 -2.713 -2.808 1.00 98.25 96 VAL A CA 1
ATOM 703 C C . VAL A 1 96 ? -6.346 -2.217 -3.177 1.00 98.25 96 VAL A C 1
ATOM 705 O O . VAL A 1 96 ? -5.591 -1.821 -2.299 1.00 98.25 96 VAL A O 1
ATOM 708 N N . VAL A 1 97 ? -6.027 -2.224 -4.472 1.00 98.56 97 VAL A N 1
ATOM 709 C CA . VAL A 1 97 ? -4.769 -1.702 -5.020 1.00 98.56 97 VAL A CA 1
ATOM 710 C C . VAL A 1 97 ? -5.061 -0.563 -5.989 1.00 98.56 97 VAL A C 1
ATOM 712 O O . VAL A 1 97 ? -5.951 -0.685 -6.835 1.00 98.56 97 VAL A O 1
ATOM 715 N N . THR A 1 98 ? -4.311 0.528 -5.881 1.00 98.50 98 THR A N 1
ATOM 716 C CA . THR A 1 98 ? -4.362 1.659 -6.814 1.00 98.50 98 THR A CA 1
ATOM 717 C C . THR A 1 98 ? -2.943 2.050 -7.203 1.00 98.50 98 THR A C 1
ATOM 719 O O . THR A 1 98 ? -2.112 2.251 -6.323 1.00 98.50 98 THR A O 1
ATOM 722 N N . PHE A 1 99 ? -2.686 2.155 -8.505 1.00 98.56 99 PHE A N 1
ATOM 723 C CA . PHE A 1 99 ? -1.421 2.642 -9.057 1.00 98.56 99 PHE A CA 1
ATOM 724 C C . PHE A 1 99 ? -1.553 4.119 -9.418 1.00 98.56 99 PHE A C 1
ATOM 726 O O . PHE A 1 99 ? -2.610 4.544 -9.896 1.00 98.56 99 PHE A O 1
ATOM 733 N N . ASP A 1 100 ? -0.483 4.875 -9.206 1.00 98.56 100 ASP A N 1
ATOM 734 C CA . ASP A 1 100 ? -0.351 6.256 -9.643 1.00 98.56 100 ASP A CA 1
ATOM 735 C C . ASP A 1 100 ? 0.868 6.412 -10.559 1.00 98.56 100 ASP A C 1
ATOM 737 O O . ASP A 1 100 ? 1.986 6.648 -10.103 1.00 98.56 100 ASP A O 1
ATOM 741 N N . ASP A 1 101 ? 0.633 6.304 -11.868 1.00 98.44 101 ASP A N 1
ATOM 742 C CA . ASP A 1 101 ? 1.649 6.473 -12.915 1.00 98.44 101 ASP A CA 1
ATOM 743 C C . ASP A 1 101 ? 2.296 7.872 -12.884 1.00 98.44 101 ASP A C 1
ATOM 745 O O . ASP A 1 101 ? 3.406 8.061 -13.384 1.00 98.44 101 ASP A O 1
ATOM 749 N N . GLU A 1 102 ? 1.610 8.877 -12.321 1.00 98.31 102 GLU A N 1
ATOM 750 C CA . GLU A 1 102 ? 2.145 10.235 -12.211 1.00 98.31 102 GLU A CA 1
ATOM 751 C C . GLU A 1 102 ? 3.280 10.295 -11.202 1.00 98.31 102 GLU A C 1
ATOM 753 O O . GLU A 1 102 ? 4.221 11.050 -11.410 1.00 98.31 102 GLU A O 1
ATOM 758 N N . THR A 1 103 ? 3.206 9.517 -10.123 1.00 98.31 103 THR A N 1
ATOM 759 C CA . THR A 1 103 ? 4.128 9.622 -8.987 1.00 98.31 103 THR A CA 1
ATOM 760 C C . THR A 1 103 ? 4.967 8.368 -8.745 1.00 98.31 103 THR A C 1
ATOM 762 O O . THR A 1 103 ? 5.941 8.452 -8.004 1.00 98.31 103 THR A O 1
ATOM 765 N N . GLY A 1 104 ? 4.628 7.234 -9.367 1.00 98.25 104 GLY A N 1
ATOM 766 C CA . GLY A 1 104 ? 5.302 5.946 -9.172 1.00 98.25 104 GLY A CA 1
ATOM 767 C C . GLY A 1 104 ? 4.851 5.195 -7.918 1.00 98.25 104 GLY A C 1
ATOM 768 O O . GLY A 1 104 ? 5.428 4.169 -7.566 1.00 98.25 104 GLY A O 1
ATOM 769 N N . PHE A 1 105 ? 3.822 5.690 -7.224 1.00 98.62 105 PHE A N 1
ATOM 770 C CA . PHE A 1 105 ? 3.341 5.079 -5.990 1.00 98.62 105 PHE A CA 1
ATOM 771 C C . PHE A 1 105 ? 2.230 4.054 -6.228 1.00 98.62 105 PHE A C 1
ATOM 773 O O . PHE A 1 105 ? 1.355 4.209 -7.083 1.00 98.62 105 PHE A O 1
ATOM 780 N N . VAL A 1 106 ? 2.218 3.033 -5.375 1.00 98.75 106 VAL A N 1
ATOM 781 C CA . VAL A 1 106 ? 1.111 2.097 -5.191 1.00 98.75 106 VAL A CA 1
ATOM 782 C C . VAL A 1 106 ? 0.524 2.288 -3.803 1.00 98.75 106 VAL A C 1
ATOM 784 O O . VAL A 1 106 ? 1.241 2.208 -2.806 1.00 98.75 106 VAL A O 1
ATOM 787 N N . ASN A 1 107 ? -0.792 2.478 -3.742 1.00 98.62 107 ASN A N 1
ATOM 788 C CA . ASN A 1 107 ? -1.558 2.396 -2.502 1.00 98.62 107 ASN A CA 1
ATOM 789 C C . ASN A 1 107 ? -2.217 1.021 -2.409 1.00 98.62 107 ASN A C 1
ATOM 791 O O . ASN A 1 107 ? -2.914 0.596 -3.340 1.00 98.62 107 ASN A O 1
ATOM 795 N N . TYR A 1 108 ? -2.006 0.334 -1.289 1.00 98.69 108 TYR A N 1
ATOM 796 C CA . TYR A 1 108 ? -2.615 -0.956 -0.999 1.00 98.69 108 TYR A CA 1
ATOM 797 C C . TYR A 1 108 ? -3.280 -0.967 0.374 1.00 98.69 108 TYR A C 1
ATOM 799 O O . TYR A 1 108 ? -2.628 -0.710 1.382 1.00 98.69 108 TYR A O 1
ATOM 807 N N . THR A 1 109 ? -4.554 -1.351 0.422 1.00 97.75 109 THR A N 1
ATOM 808 C CA . THR A 1 109 ? -5.285 -1.585 1.675 1.00 97.75 109 THR A CA 1
ATOM 809 C C . THR A 1 109 ? -5.622 -3.073 1.784 1.00 97.75 109 THR A C 1
ATOM 811 O O . THR A 1 109 ? -6.520 -3.534 1.064 1.00 97.75 109 THR A O 1
ATOM 814 N N . PRO A 1 110 ? -4.930 -3.836 2.656 1.00 97.50 110 PRO A N 1
ATOM 815 C CA . PRO A 1 110 ? -5.201 -5.255 2.860 1.00 97.50 110 PRO A CA 1
ATOM 816 C C . PRO A 1 110 ? -6.588 -5.494 3.455 1.00 97.50 110 PRO A C 1
ATOM 818 O O . PRO A 1 110 ? -7.118 -4.660 4.194 1.00 97.50 110 PRO A O 1
ATOM 821 N N . VAL A 1 111 ? -7.159 -6.672 3.210 1.00 95.12 111 VAL A N 1
ATOM 822 C CA . VAL A 1 111 ? -8.376 -7.107 3.920 1.00 95.12 111 VAL A CA 1
ATOM 823 C C . VAL A 1 111 ? -8.031 -7.769 5.255 1.00 95.12 111 VAL A C 1
ATOM 825 O O . VAL A 1 111 ? -6.944 -8.310 5.437 1.00 95.12 111 VAL A O 1
ATOM 828 N N . ALA A 1 112 ? -8.995 -7.808 6.175 1.00 92.19 112 ALA A N 1
ATOM 829 C CA . ALA A 1 112 ? -8.866 -8.467 7.479 1.00 92.19 112 ALA A CA 1
ATOM 830 C C . ALA A 1 112 ? -8.324 -9.908 7.398 1.00 92.19 112 ALA A C 1
ATOM 832 O O . ALA A 1 112 ? -7.455 -10.309 8.172 1.00 92.19 112 ALA A O 1
ATOM 833 N N . SER A 1 113 ? -8.791 -10.686 6.413 1.00 93.50 113 SER A N 1
ATOM 834 C CA . SER A 1 113 ? -8.392 -12.087 6.234 1.00 93.50 113 SER A CA 1
ATOM 835 C C . SER A 1 113 ? -6.936 -12.285 5.804 1.00 93.50 113 SER A C 1
ATOM 837 O O . SER A 1 113 ? -6.471 -13.421 5.796 1.00 93.50 113 SER A O 1
ATOM 839 N N . GLU A 1 114 ? -6.229 -11.216 5.437 1.00 96.25 114 GLU A N 1
ATOM 840 C CA . GLU A 1 114 ? -4.797 -11.244 5.114 1.00 96.25 114 GLU A CA 1
ATOM 841 C C . GLU A 1 114 ? -3.917 -11.008 6.348 1.00 96.25 114 GLU A C 1
ATOM 843 O O . GLU A 1 114 ? -2.696 -11.071 6.247 1.00 96.25 114 GLU A O 1
ATOM 848 N N . SER A 1 115 ? -4.499 -10.770 7.526 1.00 94.94 115 SER A N 1
ATOM 849 C CA . SER A 1 115 ? -3.738 -10.549 8.754 1.00 94.94 115 SER A CA 1
ATOM 850 C C . SER A 1 115 ? -2.788 -11.708 9.089 1.00 94.94 115 SER A C 1
ATOM 852 O O . SER A 1 115 ? -3.155 -12.881 9.006 1.00 94.94 115 SER A O 1
ATOM 854 N N . ASN A 1 116 ? -1.578 -11.371 9.547 1.00 95.12 116 ASN A N 1
ATOM 855 C CA . ASN A 1 116 ? -0.487 -12.302 9.854 1.00 95.12 116 ASN A CA 1
ATOM 856 C C . ASN A 1 116 ? -0.049 -13.145 8.645 1.00 95.12 116 ASN A C 1
ATOM 858 O O . ASN A 1 116 ? 0.266 -14.332 8.782 1.00 95.12 116 ASN A O 1
ATOM 862 N N . SER A 1 117 ? -0.037 -12.538 7.460 1.00 96.69 117 SER A N 1
ATOM 863 C CA . SER A 1 117 ? 0.427 -13.173 6.230 1.00 96.69 117 SER A CA 1
ATOM 864 C C . SER A 1 117 ? 1.332 -12.240 5.428 1.00 96.69 117 SER A C 1
ATOM 866 O O . SER A 1 117 ? 1.477 -11.062 5.743 1.00 96.69 117 SER A O 1
ATOM 868 N N . THR A 1 118 ? 1.959 -12.782 4.391 1.00 98.38 118 THR A N 1
ATOM 869 C CA . THR A 1 118 ? 2.612 -11.982 3.357 1.00 98.38 118 THR A CA 1
ATOM 870 C C . THR A 1 118 ? 1.792 -12.130 2.092 1.00 98.38 118 THR A C 1
ATOM 872 O O . THR A 1 118 ? 1.543 -13.259 1.668 1.00 98.38 118 THR A O 1
ATOM 875 N N . VAL A 1 119 ? 1.399 -11.006 1.501 1.00 98.69 119 VAL A N 1
ATOM 876 C CA . VAL A 1 119 ? 0.707 -10.971 0.210 1.00 98.69 119 VAL A CA 1
ATOM 877 C C . VAL A 1 119 ? 1.615 -10.391 -0.862 1.00 98.69 119 VAL A C 1
ATOM 879 O O . VAL A 1 119 ? 2.599 -9.707 -0.577 1.00 98.69 119 VAL A O 1
ATOM 882 N N . THR A 1 120 ? 1.274 -10.680 -2.107 1.00 98.75 120 THR A N 1
ATOM 883 C CA . THR A 1 120 ? 2.025 -10.304 -3.296 1.00 98.75 120 THR A CA 1
ATOM 884 C C . THR A 1 120 ? 1.144 -9.560 -4.285 1.00 98.75 120 THR A C 1
ATOM 886 O O . THR A 1 120 ? -0.013 -9.923 -4.531 1.00 98.75 120 THR A O 1
ATOM 889 N N . ILE A 1 121 ? 1.718 -8.538 -4.908 1.00 98.88 121 ILE A N 1
ATOM 890 C CA . ILE A 1 121 ? 1.165 -7.870 -6.085 1.00 98.88 121 ILE A CA 1
ATOM 891 C C . ILE A 1 121 ? 2.223 -7.986 -7.171 1.00 98.88 121 ILE A C 1
ATOM 893 O O . ILE A 1 121 ? 3.325 -7.480 -7.006 1.00 98.88 121 ILE A O 1
ATOM 897 N N . ILE A 1 122 ? 1.899 -8.660 -8.274 1.00 98.81 122 ILE A N 1
ATOM 898 C CA . ILE A 1 122 ? 2.792 -8.699 -9.437 1.00 98.81 122 ILE A CA 1
ATOM 899 C C . ILE A 1 122 ? 2.340 -7.584 -10.369 1.00 98.81 122 ILE A C 1
ATOM 901 O O . ILE A 1 122 ? 1.189 -7.603 -10.835 1.00 98.81 122 ILE A O 1
ATOM 905 N N . TYR A 1 123 ? 3.221 -6.622 -10.617 1.00 98.75 123 TYR A N 1
ATOM 906 C CA . TYR A 1 123 ? 2.957 -5.497 -11.501 1.00 98.75 123 TYR A CA 1
ATOM 907 C C . TYR A 1 123 ? 3.803 -5.573 -12.768 1.00 98.75 123 TYR A C 1
ATOM 909 O O . TYR A 1 123 ? 4.783 -6.311 -12.857 1.00 98.75 123 TYR A O 1
ATOM 917 N N . GLN A 1 124 ? 3.356 -4.831 -13.770 1.00 98.62 124 GLN A N 1
ATOM 918 C CA . GLN A 1 124 ? 4.097 -4.519 -14.974 1.00 98.62 124 GLN A CA 1
ATOM 919 C C . GLN A 1 124 ? 4.191 -3.003 -15.080 1.00 98.62 124 GLN A C 1
ATOM 921 O O . GLN A 1 124 ? 3.172 -2.314 -14.958 1.00 98.62 124 GLN A O 1
ATOM 926 N N . VAL A 1 125 ? 5.403 -2.526 -15.326 1.00 98.62 125 VAL A N 1
ATOM 927 C CA . VAL A 1 125 ? 5.697 -1.159 -15.740 1.00 98.62 125 VAL A CA 1
ATOM 928 C C . VAL A 1 125 ? 6.031 -1.187 -17.226 1.00 98.62 125 VAL A C 1
ATOM 930 O O . VAL A 1 125 ? 6.699 -2.108 -17.700 1.00 98.62 125 VAL A O 1
ATOM 933 N N . CYS A 1 126 ? 5.494 -0.230 -17.973 1.00 98.56 126 CYS A N 1
ATOM 934 C CA . CYS A 1 126 ? 5.803 -0.050 -19.381 1.00 98.56 126 CYS A CA 1
ATOM 935 C C . CYS A 1 126 ? 6.091 1.415 -19.673 1.00 98.56 126 CYS A C 1
ATOM 937 O O . CYS A 1 126 ? 5.285 2.274 -19.303 1.00 98.56 126 CYS A O 1
ATOM 939 N N . ASN A 1 127 ? 7.133 1.675 -20.453 1.00 98.31 127 ASN A N 1
ATOM 940 C CA . ASN A 1 127 ? 7.192 2.876 -21.260 1.00 98.31 127 ASN A CA 1
ATOM 941 C C . ASN A 1 127 ? 6.362 2.647 -22.518 1.00 98.31 127 ASN A C 1
ATOM 943 O O . ASN A 1 127 ? 6.651 1.760 -23.322 1.00 98.31 127 ASN A O 1
ATOM 947 N N . VAL A 1 128 ? 5.273 3.394 -22.674 1.00 98.12 128 VAL A N 1
ATOM 948 C CA . VAL A 1 128 ? 4.346 3.215 -23.798 1.00 98.12 128 VAL A CA 1
ATOM 949 C C . VAL A 1 128 ? 4.598 4.186 -24.945 1.00 98.12 128 VAL A C 1
ATOM 951 O O . VAL A 1 128 ? 3.953 4.057 -25.989 1.00 98.12 128 VAL A O 1
ATOM 954 N N . LEU A 1 129 ? 5.500 5.155 -24.763 1.00 94.94 129 LEU A N 1
ATOM 955 C CA . LEU A 1 129 ? 5.935 6.082 -25.802 1.00 94.94 129 LEU A CA 1
ATOM 956 C C . LEU A 1 129 ? 7.440 6.367 -25.671 1.00 94.94 129 LEU A C 1
ATOM 958 O O . LEU A 1 129 ? 7.844 6.834 -24.615 1.00 94.94 129 LEU A O 1
ATOM 962 N N . PRO A 1 130 ? 8.237 6.220 -26.746 1.00 93.06 130 PRO A N 1
ATOM 963 C CA . PRO A 1 130 ? 7.834 5.886 -28.120 1.00 93.06 130 PRO A CA 1
ATOM 964 C C . PRO A 1 130 ? 7.331 4.430 -28.308 1.00 93.06 130 PRO A C 1
ATOM 966 O O . PRO A 1 130 ? 7.344 3.629 -27.389 1.00 93.06 130 PRO A O 1
ATOM 969 N N . ASP A 1 131 ? 6.776 4.115 -29.488 1.00 90.44 131 ASP A N 1
ATOM 970 C CA . ASP A 1 131 ? 6.308 2.762 -29.877 1.00 90.44 131 ASP A CA 1
ATOM 971 C C . ASP A 1 131 ? 7.439 2.053 -30.654 1.00 90.44 131 ASP A C 1
ATOM 973 O O . ASP A 1 131 ? 7.970 2.673 -31.588 1.00 90.44 131 ASP A O 1
ATOM 977 N N . PRO A 1 132 ? 7.808 0.788 -30.352 1.00 94.38 132 PRO A N 1
ATOM 978 C CA . PRO A 1 132 ? 7.157 -0.184 -29.461 1.00 94.38 132 PRO A CA 1
ATOM 979 C C . PRO A 1 132 ? 7.322 0.092 -27.971 1.00 94.38 132 PRO A C 1
ATOM 981 O O . PRO A 1 132 ? 8.355 0.577 -27.541 1.00 94.38 132 PRO A O 1
ATOM 984 N N . SER A 1 133 ? 6.316 -0.302 -27.187 1.00 96.81 133 SER A N 1
ATOM 985 C CA . SER A 1 133 ? 6.419 -0.253 -25.729 1.00 96.81 133 SER A CA 1
ATOM 986 C C . SER A 1 133 ? 7.483 -1.215 -25.207 1.00 96.81 133 SER A C 1
ATOM 988 O O . SER A 1 133 ? 7.520 -2.383 -25.617 1.00 96.81 133 SER A O 1
ATOM 990 N N . VAL A 1 134 ? 8.268 -0.741 -24.247 1.00 98.19 134 VAL A N 1
ATOM 991 C CA . VAL A 1 134 ? 9.227 -1.530 -23.471 1.00 98.19 134 VAL A CA 1
ATOM 992 C C . VAL A 1 134 ? 8.652 -1.724 -22.078 1.00 98.19 134 VAL A C 1
ATOM 994 O O . VAL A 1 134 ? 8.087 -0.797 -21.503 1.00 98.19 134 VAL A O 1
ATOM 997 N N . CYS A 1 135 ? 8.692 -2.959 -21.579 1.00 98.31 135 CYS A N 1
ATOM 998 C CA . CYS A 1 135 ? 8.048 -3.314 -20.321 1.00 98.31 135 CYS A CA 1
ATOM 999 C C . CYS A 1 135 ? 8.901 -4.272 -19.496 1.00 98.31 135 CYS A C 1
ATOM 1001 O O . CYS A 1 135 ? 9.452 -5.239 -20.031 1.00 98.31 135 CYS A O 1
ATOM 1003 N N . ALA A 1 136 ? 8.844 -4.098 -18.181 1.00 98.56 136 ALA A N 1
ATOM 1004 C CA . ALA A 1 136 ? 9.382 -5.007 -17.180 1.00 98.56 136 ALA A CA 1
ATOM 1005 C C . ALA A 1 136 ? 8.303 -5.365 -16.145 1.00 98.56 136 ALA A C 1
ATOM 1007 O O . ALA A 1 136 ? 7.197 -4.819 -16.140 1.00 98.56 136 ALA A O 1
ATOM 1008 N N . SER A 1 137 ? 8.584 -6.347 -15.292 1.00 98.56 137 SER A N 1
ATOM 1009 C CA . SER A 1 137 ? 7.655 -6.777 -14.244 1.00 98.56 137 SER A CA 1
ATOM 1010 C C . SER A 1 137 ? 8.397 -7.155 -12.979 1.00 98.56 137 SER A C 1
ATOM 1012 O O . SER A 1 137 ? 9.395 -7.872 -13.070 1.00 98.56 137 SER A O 1
ATOM 1014 N N . ALA A 1 138 ? 7.834 -6.798 -11.833 1.00 98.75 138 ALA A N 1
ATOM 1015 C CA . ALA A 1 138 ? 8.354 -7.159 -10.525 1.00 98.75 138 ALA A CA 1
ATOM 1016 C C . ALA A 1 138 ? 7.225 -7.493 -9.541 1.00 98.75 138 ALA A C 1
ATOM 1018 O O . ALA A 1 138 ? 6.029 -7.463 -9.872 1.00 98.75 138 ALA A O 1
ATOM 1019 N N . THR A 1 139 ? 7.613 -7.901 -8.336 1.00 98.88 139 THR A N 1
ATOM 1020 C CA . THR A 1 139 ? 6.699 -8.299 -7.267 1.00 98.88 139 THR A CA 1
ATOM 1021 C C . THR A 1 139 ? 6.834 -7.373 -6.069 1.00 98.88 139 THR A C 1
ATOM 1023 O O . THR A 1 139 ? 7.914 -7.222 -5.510 1.00 98.88 139 THR A O 1
ATOM 1026 N N . ILE A 1 140 ? 5.707 -6.838 -5.605 1.00 98.88 140 ILE A N 1
ATOM 1027 C CA . ILE A 1 140 ? 5.602 -6.167 -4.309 1.00 98.88 140 ILE A CA 1
ATOM 1028 C C . ILE A 1 140 ? 5.275 -7.225 -3.255 1.00 98.88 140 ILE A C 1
ATOM 1030 O O . ILE A 1 140 ? 4.229 -7.876 -3.348 1.00 98.88 140 ILE A O 1
ATOM 1034 N N . TYR A 1 141 ? 6.127 -7.382 -2.245 1.00 98.81 141 TYR A N 1
ATOM 1035 C CA . TYR A 1 141 ? 5.880 -8.222 -1.073 1.00 98.81 141 TYR A CA 1
ATOM 1036 C C . TYR A 1 141 ? 5.416 -7.358 0.097 1.00 98.81 141 TYR A C 1
ATOM 1038 O O . TYR A 1 141 ? 6.136 -6.467 0.548 1.00 98.81 141 TYR A O 1
ATOM 1046 N N . ILE A 1 142 ? 4.223 -7.634 0.620 1.00 98.75 142 ILE A N 1
ATOM 1047 C CA . ILE A 1 142 ? 3.633 -6.850 1.707 1.00 98.75 142 ILE A CA 1
ATOM 1048 C C . ILE A 1 142 ? 3.435 -7.752 2.919 1.00 98.75 142 ILE A C 1
ATOM 1050 O O . ILE A 1 142 ? 2.642 -8.694 2.880 1.00 98.75 142 ILE A O 1
ATOM 1054 N N . GLU A 1 143 ? 4.155 -7.464 4.001 1.00 98.56 143 GLU A N 1
ATOM 1055 C CA . GLU A 1 143 ? 3.916 -8.091 5.299 1.00 98.56 143 GLU A CA 1
ATOM 1056 C C . GLU A 1 143 ? 2.674 -7.465 5.942 1.00 98.56 143 GLU A C 1
ATOM 1058 O O . GLU A 1 143 ? 2.659 -6.285 6.299 1.00 98.56 143 GLU A O 1
ATOM 1063 N N . VAL A 1 144 ? 1.613 -8.260 6.073 1.00 98.12 144 VAL A N 1
ATOM 1064 C CA . VAL A 1 144 ? 0.359 -7.835 6.690 1.00 98.12 144 VAL A CA 1
ATOM 1065 C C . VAL A 1 144 ? 0.357 -8.279 8.147 1.00 98.12 144 VAL A C 1
ATOM 1067 O O . VAL A 1 144 ? 0.181 -9.458 8.470 1.00 98.12 144 VAL A O 1
ATOM 1070 N N . GLY A 1 145 ? 0.566 -7.320 9.043 1.00 94.56 145 GLY A N 1
ATOM 1071 C CA . GLY A 1 145 ? 0.610 -7.541 10.483 1.00 94.56 145 GLY A CA 1
ATOM 1072 C C . GLY A 1 145 ? -0.756 -7.853 11.102 1.00 94.56 145 GLY A C 1
ATOM 1073 O O . GLY A 1 145 ? -1.818 -7.689 10.491 1.00 94.56 145 GLY A O 1
ATOM 1074 N N . ALA A 1 146 ? -0.732 -8.300 12.357 1.00 90.69 146 ALA A N 1
ATOM 1075 C CA . ALA A 1 146 ? -1.920 -8.275 13.203 1.00 90.69 146 ALA A CA 1
ATOM 1076 C C . ALA A 1 146 ? -2.358 -6.831 13.465 1.00 90.69 146 ALA A C 1
ATOM 1078 O O . ALA A 1 146 ? -1.511 -5.960 13.674 1.00 90.69 146 ALA A O 1
ATOM 1079 N N . ASN A 1 147 ? -3.668 -6.607 13.525 1.00 91.25 147 ASN A N 1
ATOM 1080 C CA . ASN A 1 147 ? -4.193 -5.375 14.092 1.00 91.25 147 ASN A CA 1
ATOM 1081 C C . ASN A 1 147 ? -3.866 -5.306 15.585 1.00 91.25 147 ASN A C 1
ATOM 1083 O O . ASN A 1 147 ? -3.838 -6.324 16.288 1.00 91.25 147 ASN A O 1
ATOM 1087 N N . THR A 1 148 ? -3.623 -4.097 16.073 1.00 92.69 148 THR A N 1
ATOM 1088 C CA . THR A 1 148 ? -3.332 -3.840 17.484 1.00 92.69 148 THR A CA 1
ATOM 1089 C C . THR A 1 148 ? -4.349 -2.868 18.047 1.00 92.69 148 THR A C 1
ATOM 1091 O O . THR A 1 148 ? -4.510 -1.774 17.510 1.00 92.69 148 THR A O 1
ATOM 1094 N N . LEU A 1 149 ? -4.979 -3.249 19.155 1.00 94.62 149 LEU A N 1
ATOM 1095 C CA . LEU A 1 149 ? -5.908 -2.415 19.906 1.00 94.62 149 LEU A CA 1
ATOM 1096 C C . LEU A 1 149 ? -5.357 -2.201 21.319 1.00 94.62 149 LEU A C 1
ATOM 1098 O O . LEU A 1 149 ? -5.159 -3.170 22.058 1.00 94.62 149 LEU A O 1
ATOM 1102 N N . ASP A 1 150 ? -5.097 -0.947 21.675 1.00 95.38 150 ASP A N 1
ATOM 1103 C CA . ASP A 1 150 ? -4.658 -0.523 23.004 1.00 95.38 150 ASP A CA 1
ATOM 1104 C C . ASP A 1 150 ? -5.817 0.180 23.714 1.00 95.38 150 ASP A C 1
ATOM 1106 O O . ASP A 1 150 ? -6.155 1.322 23.398 1.00 95.38 150 ASP A O 1
ATOM 1110 N N . ALA A 1 151 ? -6.444 -0.550 24.638 1.00 95.75 151 ALA A N 1
ATOM 1111 C CA . ALA A 1 151 ? -7.562 -0.069 25.437 1.00 95.75 151 ALA A CA 1
ATOM 1112 C C . ALA A 1 151 ? -7.048 0.583 26.728 1.00 95.75 151 ALA A C 1
ATOM 1114 O O . ALA A 1 151 ? -6.351 -0.061 27.526 1.00 95.75 151 ALA A O 1
ATOM 1115 N N . ILE A 1 152 ? -7.424 1.833 26.977 1.00 96.62 152 ILE A N 1
ATOM 1116 C CA . ILE A 1 152 ? -6.999 2.603 28.142 1.00 96.62 152 ILE A CA 1
ATOM 1117 C C . ILE A 1 152 ? -8.196 2.856 29.055 1.00 96.62 152 ILE A C 1
ATOM 1119 O O . ILE A 1 152 ? -9.206 3.417 28.658 1.00 96.62 152 ILE A O 1
ATOM 1123 N N . ASN A 1 153 ? -8.046 2.520 30.340 1.00 96.81 153 ASN A N 1
ATOM 1124 C CA . ASN A 1 153 ? -9.110 2.733 31.324 1.00 96.81 153 ASN A CA 1
ATOM 1125 C C . ASN A 1 153 ? -9.611 4.185 31.362 1.00 96.81 153 ASN A C 1
ATOM 1127 O O . ASN A 1 153 ? -8.830 5.128 31.529 1.00 96.81 153 ASN A O 1
ATOM 1131 N N . ASP A 1 154 ? -10.931 4.324 31.342 1.00 97.75 154 ASP A N 1
ATOM 1132 C CA . ASP A 1 154 ? -11.639 5.592 31.439 1.00 97.75 154 ASP A CA 1
ATOM 1133 C C . ASP A 1 154 ? -11.845 6.094 32.867 1.00 97.75 154 ASP A C 1
ATOM 1135 O O . ASP A 1 154 ? -11.987 5.327 33.825 1.00 97.75 154 ASP A O 1
ATOM 1139 N N . ALA A 1 155 ? -11.985 7.414 33.001 1.00 96.50 155 ALA A N 1
ATOM 1140 C CA . ALA A 1 155 ? -12.482 8.034 34.221 1.00 96.50 155 ALA A CA 1
ATOM 1141 C C . ALA A 1 155 ? -13.272 9.312 33.915 1.00 96.50 155 ALA A C 1
ATOM 1143 O O . ALA A 1 155 ? -12.747 10.252 33.321 1.00 96.50 155 ALA A O 1
ATOM 1144 N N . TYR A 1 156 ? -14.514 9.374 34.403 1.00 95.44 156 TYR A N 1
ATOM 1145 C CA . TYR A 1 156 ? -15.396 10.530 34.243 1.00 95.44 156 TYR A CA 1
ATOM 1146 C C . TYR A 1 156 ? -15.965 10.997 35.585 1.00 95.44 156 TYR A C 1
ATOM 1148 O O . TYR A 1 156 ? -16.128 10.213 36.522 1.00 95.44 156 TYR A O 1
ATOM 1156 N N . THR A 1 157 ? -16.302 12.284 35.673 1.00 93.00 157 THR A N 1
ATOM 1157 C CA . THR A 1 157 ? -16.925 12.898 36.855 1.00 93.00 157 THR A CA 1
ATOM 1158 C C . THR A 1 157 ? -18.079 13.798 36.436 1.00 93.00 157 THR A C 1
ATOM 1160 O O . THR A 1 157 ? -17.931 14.584 35.504 1.00 93.00 157 THR A O 1
ATOM 1163 N N . THR A 1 158 ? -19.206 13.735 37.145 1.00 89.50 158 THR A N 1
ATOM 1164 C CA . THR A 1 158 ? -20.339 14.650 36.956 1.00 89.50 158 THR A CA 1
ATOM 1165 C C . THR A 1 158 ? -20.924 15.071 38.301 1.00 89.50 158 THR A C 1
ATOM 1167 O O . THR A 1 158 ? -20.928 14.296 39.254 1.00 89.50 158 THR A O 1
ATOM 1170 N N . GLU A 1 159 ? -21.426 16.302 38.369 1.00 84.88 159 GLU A N 1
ATOM 1171 C CA . GLU A 1 159 ? -22.028 16.898 39.571 1.00 84.88 159 GLU A CA 1
ATOM 1172 C C . GLU A 1 159 ? -23.569 16.807 39.566 1.00 84.88 159 GLU A C 1
ATOM 1174 O O . GLU A 1 159 ? -24.233 17.215 40.521 1.00 84.88 159 GLU A O 1
ATOM 1179 N N . THR A 1 160 ? -24.183 16.318 38.481 1.00 64.44 160 THR A N 1
ATOM 1180 C CA . THR A 1 160 ? -25.642 16.379 38.302 1.00 64.44 160 THR A CA 1
ATOM 1181 C C . THR A 1 160 ? -26.347 15.152 38.880 1.00 64.44 160 THR A C 1
ATOM 1183 O O . THR A 1 160 ? -26.322 14.073 38.294 1.00 64.44 160 THR A O 1
ATOM 1186 N N . GLY A 1 161 ? -27.058 15.337 39.994 1.00 63.94 161 GLY A N 1
ATOM 1187 C CA . GLY A 1 161 ? -27.859 14.299 40.662 1.00 63.94 161 GLY A CA 1
ATOM 1188 C C . GLY A 1 161 ? -29.167 13.892 39.960 1.00 63.94 161 GLY A C 1
ATOM 1189 O O . GLY A 1 161 ? -29.994 13.230 40.581 1.00 63.94 161 GLY A O 1
ATOM 1190 N N . GLU A 1 162 ? -29.390 14.293 38.703 1.00 69.81 162 GLU A N 1
ATOM 1191 C CA . GLU A 1 162 ? -30.618 13.965 37.952 1.00 69.81 162 GLU A CA 1
ATOM 1192 C C . GLU A 1 162 ? -30.473 12.751 37.009 1.00 69.81 162 GLU A C 1
ATOM 1194 O O . GLU A 1 162 ? -31.466 12.286 36.449 1.00 69.81 162 GLU A O 1
ATOM 1199 N N . GLY A 1 163 ? -29.273 12.169 36.892 1.00 84.25 163 GLY A N 1
ATOM 1200 C CA . GLY A 1 163 ? -28.982 11.117 35.910 1.00 84.25 163 GLY A CA 1
ATOM 1201 C C . GLY A 1 163 ? -28.893 11.652 34.473 1.00 84.25 163 GLY A C 1
ATOM 1202 O O . GLY A 1 163 ? -29.041 12.848 34.229 1.00 84.25 163 GLY A O 1
ATOM 1203 N N . GLY A 1 164 ? -28.634 10.759 33.518 1.00 92.75 164 GLY A N 1
ATOM 1204 C CA . GLY A 1 164 ? -28.423 11.082 32.103 1.00 92.75 164 GLY A CA 1
ATOM 1205 C C . GLY A 1 164 ? -26.970 10.927 31.647 1.00 92.75 164 GLY A C 1
ATOM 1206 O O . GLY A 1 164 ? -26.127 10.428 32.390 1.00 92.75 164 GLY A O 1
ATOM 1207 N N . VAL A 1 165 ? -26.698 11.325 30.402 1.00 95.69 165 VAL A N 1
ATOM 1208 C CA . VAL A 1 165 ? -25.368 11.236 29.777 1.00 95.69 165 VAL A CA 1
ATOM 1209 C C . VAL A 1 165 ? -24.388 12.172 30.489 1.00 95.69 165 VAL A C 1
ATOM 1211 O O . VAL A 1 165 ? -24.692 13.346 30.708 1.00 95.69 165 VAL A O 1
ATOM 1214 N N . ILE A 1 166 ? -23.206 11.664 30.833 1.00 94.88 166 ILE A N 1
ATOM 1215 C CA . ILE A 1 166 ? -22.099 12.459 31.361 1.00 94.88 166 ILE A CA 1
ATOM 1216 C C . ILE A 1 166 ? -21.522 13.297 30.207 1.00 94.88 166 ILE A C 1
ATOM 1218 O O . ILE A 1 166 ? -21.138 12.721 29.184 1.00 94.88 166 ILE A O 1
ATOM 1222 N N . PRO A 1 167 ? -21.447 14.636 30.336 1.00 93.00 167 PRO A N 1
ATOM 1223 C CA . PRO A 1 167 ? -20.887 15.492 29.293 1.00 93.00 167 PRO A CA 1
ATOM 1224 C C . PRO A 1 167 ? -19.473 15.069 28.889 1.00 93.00 167 PRO A C 1
ATOM 1226 O O . PRO A 1 167 ? -18.663 14.743 29.755 1.00 93.00 167 PRO A O 1
ATOM 1229 N N . ASP A 1 168 ? -19.207 15.078 27.580 1.00 93.00 168 ASP A N 1
ATOM 1230 C CA . ASP A 1 168 ? -17.913 14.750 26.962 1.00 93.00 168 ASP A CA 1
ATOM 1231 C C . ASP A 1 168 ? -17.354 13.357 27.318 1.00 93.00 168 ASP A C 1
ATOM 1233 O O . ASP A 1 168 ? -16.171 13.088 27.120 1.00 93.00 168 ASP A O 1
ATOM 1237 N N . SER A 1 169 ? -18.199 12.455 27.832 1.00 96.62 169 SER A N 1
ATOM 1238 C CA . SER A 1 169 ? -17.810 11.065 28.071 1.00 96.62 169 SER A CA 1
ATOM 1239 C C . SER A 1 169 ? -17.878 10.254 26.785 1.00 96.62 169 SER A C 1
ATOM 1241 O O . SER A 1 169 ? -18.889 10.296 26.079 1.00 96.62 169 SER A O 1
ATOM 1243 N N . ASN A 1 170 ? -16.823 9.495 26.496 1.00 97.50 170 ASN A N 1
ATOM 1244 C CA . ASN A 1 170 ? -16.844 8.477 25.458 1.00 97.50 170 ASN A CA 1
ATOM 1245 C C . ASN A 1 170 ? -15.703 7.475 25.670 1.00 97.50 170 ASN A C 1
ATOM 1247 O O . ASN A 1 170 ? -14.537 7.849 25.556 1.00 97.50 170 ASN A O 1
ATOM 1251 N N . VAL A 1 171 ? -16.063 6.210 25.909 1.00 98.00 171 VAL A N 1
ATOM 1252 C CA . VAL A 1 171 ? -15.117 5.142 26.274 1.00 98.00 171 VAL A CA 1
ATOM 1253 C C . VAL A 1 171 ? -14.103 4.769 25.193 1.00 98.00 171 VAL A C 1
ATOM 1255 O O . VAL A 1 171 ? -13.211 3.994 25.474 1.00 98.00 171 VAL A O 1
ATOM 1258 N N . LEU A 1 172 ? -14.238 5.287 23.968 1.00 97.69 172 LEU A N 1
ATOM 1259 C CA . LEU A 1 172 ? -13.306 5.031 22.862 1.00 97.69 172 LEU A CA 1
ATOM 1260 C C . LEU A 1 172 ? -12.286 6.165 22.665 1.00 97.69 172 LEU A C 1
ATOM 1262 O O . LEU A 1 172 ? -11.390 6.062 21.834 1.00 97.69 172 LEU A O 1
ATOM 1266 N N . SER A 1 173 ? -12.442 7.300 23.357 1.00 96.75 173 SER A N 1
ATOM 1267 C CA . SER A 1 173 ? -11.722 8.539 23.004 1.00 96.75 173 SER A CA 1
ATOM 1268 C C . SER A 1 173 ? -10.236 8.539 23.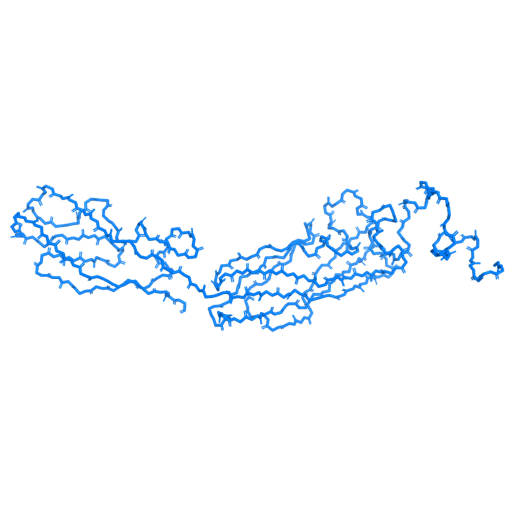354 1.00 96.75 173 SER A C 1
ATOM 1270 O O . SER A 1 173 ? -9.482 9.355 22.824 1.00 96.75 173 SER A O 1
ATOM 1272 N N . ASN A 1 174 ? -9.821 7.686 24.282 1.00 96.31 174 ASN A N 1
ATOM 1273 C CA . ASN A 1 174 ? -8.440 7.521 24.729 1.00 96.31 174 ASN A CA 1
ATOM 1274 C C . ASN A 1 174 ? -7.817 6.202 24.248 1.00 96.31 174 ASN A C 1
ATOM 1276 O O . ASN A 1 174 ? -6.667 5.941 24.597 1.00 96.31 174 ASN A O 1
ATOM 1280 N N . ASP A 1 175 ? -8.542 5.411 23.460 1.00 97.81 175 ASP A N 1
ATOM 1281 C CA . ASP A 1 175 ? -8.063 4.148 22.912 1.00 97.81 175 ASP A CA 1
ATOM 1282 C C . ASP A 1 175 ? -7.355 4.354 21.570 1.00 97.81 175 ASP A C 1
ATOM 1284 O O . ASP A 1 175 ? -7.657 5.282 20.809 1.00 97.81 175 ASP A O 1
ATOM 1288 N N . ILE A 1 176 ? -6.422 3.452 21.260 1.00 96.44 176 ILE A N 1
ATOM 1289 C CA . ILE A 1 176 ? -5.628 3.483 20.028 1.00 96.44 176 ILE A CA 1
ATOM 1290 C C . ILE A 1 176 ? -5.811 2.175 19.250 1.00 96.44 176 ILE A C 1
ATOM 1292 O O . ILE A 1 176 ? -5.613 1.089 19.793 1.00 96.44 176 ILE A O 1
ATOM 1296 N N . TYR A 1 177 ? -6.130 2.273 17.960 1.00 95.19 177 TYR A N 1
ATOM 1297 C CA . TYR A 1 177 ? -6.220 1.162 17.014 1.00 95.19 177 TYR A CA 1
ATOM 1298 C C . TYR A 1 177 ? -5.233 1.372 15.864 1.00 95.19 177 TYR A C 1
ATOM 1300 O O . TYR A 1 177 ? -5.225 2.414 15.215 1.00 95.19 177 TYR A O 1
ATOM 1308 N N . ASN A 1 178 ? -4.347 0.399 15.645 1.00 91.88 178 ASN A N 1
ATOM 1309 C CA . ASN A 1 178 ? -3.268 0.461 14.648 1.00 91.88 178 ASN A CA 1
ATOM 1310 C C . ASN A 1 178 ? -2.408 1.746 14.715 1.00 91.88 178 ASN A C 1
ATOM 1312 O O . ASN A 1 178 ? -1.860 2.190 13.712 1.00 91.88 178 ASN A O 1
ATOM 1316 N N . GLY A 1 179 ? -2.255 2.325 15.912 1.00 90.44 179 GLY A N 1
ATOM 1317 C CA . GLY A 1 179 ? -1.474 3.547 16.147 1.00 90.44 179 GLY A CA 1
ATOM 1318 C C . GLY A 1 179 ? -2.266 4.856 16.042 1.00 90.44 179 GLY A C 1
ATOM 1319 O O . GLY A 1 179 ? -1.747 5.892 16.450 1.00 90.44 179 GLY A O 1
ATOM 1320 N N . GLU A 1 180 ? -3.520 4.804 15.592 1.00 93.12 180 GLU A N 1
ATOM 1321 C CA . GLU A 1 180 ? -4.412 5.957 15.433 1.00 93.12 180 GLU A CA 1
ATOM 1322 C C . GLU A 1 180 ? -5.581 5.921 16.436 1.00 93.12 180 GLU A C 1
ATOM 1324 O O . GLU A 1 180 ? -5.886 4.863 16.988 1.00 93.12 180 GLU A O 1
ATOM 1329 N N . PRO A 1 181 ? -6.257 7.053 16.715 1.00 95.62 181 PRO A N 1
ATOM 1330 C CA . PRO A 1 181 ? -7.450 7.058 17.561 1.00 95.62 181 PRO A CA 1
ATOM 1331 C C . PRO A 1 181 ? -8.532 6.118 17.023 1.00 95.62 181 PRO A C 1
ATOM 1333 O O . PRO A 1 181 ? -8.820 6.130 15.825 1.00 95.62 181 PRO A O 1
ATOM 1336 N N . VAL A 1 182 ? -9.164 5.345 17.909 1.00 95.56 182 VAL A N 1
ATOM 1337 C CA . VAL A 1 182 ? -10.228 4.404 17.529 1.00 95.56 182 VAL A CA 1
ATOM 1338 C C . VAL A 1 182 ? -11.368 5.128 16.807 1.00 95.56 182 VAL A C 1
ATOM 1340 O O . VAL A 1 182 ? -12.005 6.027 17.364 1.00 95.56 182 VAL A O 1
ATOM 1343 N N . ALA A 1 183 ? -11.690 4.695 15.585 1.00 93.25 183 ALA A N 1
ATOM 1344 C CA . ALA A 1 183 ? -12.956 5.046 14.958 1.00 93.25 183 ALA A CA 1
ATOM 1345 C C . ALA A 1 183 ? -14.030 4.012 15.349 1.00 93.25 183 ALA A C 1
ATOM 1347 O O . ALA A 1 183 ? -13.758 2.812 15.342 1.00 93.25 183 ALA A O 1
ATOM 1348 N N . PRO A 1 184 ? -15.287 4.419 15.616 1.00 92.81 184 PRO A N 1
ATOM 1349 C CA . PRO A 1 184 ? -16.349 3.481 15.998 1.00 92.81 184 PRO A CA 1
ATOM 1350 C C . PRO A 1 184 ? -16.648 2.366 14.983 1.00 92.81 184 PRO A C 1
ATOM 1352 O O . PRO A 1 184 ? -17.322 1.403 15.324 1.00 92.81 184 PRO A O 1
ATOM 1355 N N . VAL A 1 185 ? -16.201 2.502 13.730 1.00 91.31 185 VAL A N 1
ATOM 1356 C CA . VAL A 1 185 ? -16.361 1.472 12.690 1.00 91.31 185 VAL A CA 1
ATOM 1357 C C . VAL A 1 185 ? -15.324 0.345 12.809 1.00 91.31 185 VAL A C 1
ATOM 1359 O O . VAL A 1 185 ? -15.590 -0.774 12.370 1.00 91.31 185 VAL A O 1
ATOM 1362 N N . ASP A 1 186 ? -14.186 0.609 13.449 1.00 91.44 186 ASP A N 1
ATOM 1363 C CA . ASP A 1 186 ? -13.065 -0.333 13.570 1.00 91.44 186 ASP A CA 1
ATOM 1364 C C . ASP A 1 186 ? -13.216 -1.275 14.771 1.00 91.44 186 ASP A C 1
ATOM 1366 O O . ASP A 1 186 ? -12.466 -2.237 14.917 1.00 91.44 186 ASP A O 1
ATOM 1370 N N . VAL A 1 187 ? -14.191 -1.015 15.648 1.00 94.88 187 VAL A N 1
ATOM 1371 C CA . VAL A 1 187 ? -14.392 -1.797 16.868 1.00 94.88 187 VAL A CA 1
ATOM 1372 C C . VAL A 1 187 ? -15.849 -2.165 17.108 1.00 94.88 187 VAL A C 1
ATOM 1374 O O . VAL A 1 187 ? -16.786 -1.470 16.721 1.00 94.88 187 VAL A O 1
ATOM 1377 N N . ILE A 1 188 ? -16.042 -3.263 17.826 1.00 95.50 188 ILE A N 1
ATOM 1378 C CA . ILE A 1 188 ? -17.317 -3.668 18.403 1.00 95.50 188 ILE A CA 1
ATOM 1379 C C . ILE A 1 188 ? -17.262 -3.355 19.897 1.00 95.50 188 ILE A C 1
ATOM 1381 O O . ILE A 1 188 ? -16.539 -4.013 20.649 1.00 95.50 188 ILE A O 1
ATOM 1385 N N . LEU A 1 189 ? -18.044 -2.365 20.329 1.00 97.19 189 LEU A N 1
ATOM 1386 C CA . LEU A 1 189 ? -18.202 -2.018 21.738 1.00 97.19 189 LEU A CA 1
ATOM 1387 C C . LEU A 1 189 ? -19.331 -2.841 22.366 1.00 97.19 189 LEU A C 1
ATOM 1389 O O . LEU A 1 189 ? -20.472 -2.836 21.903 1.00 97.19 189 LEU A O 1
ATOM 1393 N N . SER A 1 190 ? -19.023 -3.525 23.462 1.00 96.88 190 SER A N 1
ATOM 1394 C CA . SER A 1 190 ? -20.000 -4.273 24.247 1.00 96.88 190 SER A CA 1
ATOM 1395 C C . SER A 1 190 ? -19.859 -3.970 25.733 1.00 96.88 190 SER A C 1
ATOM 1397 O O . SER A 1 190 ? -18.762 -3.828 26.262 1.00 96.88 190 SER A O 1
ATOM 1399 N N . SER A 1 191 ? -20.988 -3.868 26.425 1.00 97.56 191 SER A N 1
ATOM 1400 C CA . SER A 1 191 ? -21.033 -3.672 27.871 1.00 97.56 191 SER A CA 1
ATOM 1401 C C . SER A 1 191 ? -22.283 -4.333 28.444 1.00 97.56 191 SER A C 1
ATOM 1403 O O . SER A 1 191 ? -23.243 -4.625 27.726 1.00 97.56 191 SER A O 1
ATOM 1405 N N . THR A 1 192 ? -22.277 -4.587 29.751 1.00 97.56 192 THR A N 1
ATOM 1406 C CA . THR A 1 192 ? -23.494 -4.953 30.483 1.00 97.56 192 THR A CA 1
ATOM 1407 C C . THR A 1 192 ? -23.848 -3.799 31.417 1.00 97.56 192 THR A C 1
ATOM 1409 O O . THR A 1 192 ? -23.051 -3.508 32.310 1.00 97.56 192 THR A O 1
ATOM 1412 N N . PRO A 1 193 ? -25.011 -3.140 31.243 1.00 97.50 193 PRO A N 1
ATOM 1413 C CA . PRO A 1 193 ? -25.442 -2.077 32.141 1.00 97.50 193 PRO A CA 1
ATOM 1414 C C . PRO A 1 193 ? -25.466 -2.526 33.601 1.00 97.50 193 PRO A C 1
ATOM 1416 O O . PRO A 1 193 ? -25.851 -3.658 33.909 1.00 97.50 193 PRO A O 1
ATOM 1419 N N . THR A 1 194 ? -25.099 -1.619 34.498 1.00 97.50 194 THR A N 1
ATOM 1420 C CA . THR A 1 194 ? -25.253 -1.808 35.941 1.00 97.50 194 THR A CA 1
ATOM 1421 C C . THR A 1 194 ? -26.526 -1.115 36.426 1.00 97.50 194 THR A C 1
ATOM 1423 O O . THR A 1 194 ? -27.232 -0.459 35.659 1.00 97.50 194 THR A O 1
ATOM 1426 N N . ASP A 1 195 ? -26.816 -1.217 37.723 1.00 96.50 195 ASP A N 1
ATOM 1427 C CA . ASP A 1 195 ? -27.916 -0.464 38.336 1.00 96.50 195 ASP A CA 1
ATOM 1428 C C . ASP A 1 195 ? -27.678 1.063 38.297 1.00 96.50 195 ASP A C 1
ATOM 1430 O O . ASP A 1 195 ? -28.622 1.831 38.484 1.00 96.50 195 ASP A O 1
ATOM 1434 N N . GLN A 1 196 ? -26.432 1.512 38.082 1.00 96.69 196 GLN A N 1
ATOM 1435 C CA . GLN A 1 196 ? -26.034 2.924 38.145 1.00 96.69 196 GLN A CA 1
ATOM 1436 C C . GLN A 1 196 ? -25.503 3.487 36.830 1.00 96.69 196 GLN A C 1
ATOM 1438 O O . GLN A 1 196 ? -25.630 4.690 36.613 1.00 96.69 196 GLN A O 1
ATOM 1443 N N . LEU A 1 197 ? -24.907 2.662 35.967 1.00 97.44 197 LEU A N 1
ATOM 1444 C CA . LEU A 1 197 ? -24.209 3.106 34.762 1.00 97.44 197 LEU A CA 1
ATOM 1445 C C . LEU A 1 197 ? -24.661 2.333 33.522 1.00 97.44 197 LEU A C 1
ATOM 1447 O O . LEU A 1 197 ? -24.892 1.124 33.562 1.00 97.44 197 LEU A O 1
ATOM 1451 N N . ILE A 1 198 ? -24.730 3.048 32.403 1.00 97.81 198 ILE A N 1
ATOM 1452 C CA . ILE A 1 198 ? -24.998 2.517 31.066 1.00 97.81 198 ILE A CA 1
ATOM 1453 C C . ILE A 1 198 ? -23.912 3.066 30.140 1.00 97.81 198 ILE A C 1
ATOM 1455 O O . ILE A 1 198 ? -23.706 4.278 30.110 1.00 97.81 198 ILE A O 1
ATOM 1459 N N . ILE A 1 199 ? -23.243 2.204 29.377 1.00 98.12 199 ILE A N 1
ATOM 1460 C CA . ILE A 1 199 ? -22.456 2.633 28.214 1.00 98.12 199 ILE A CA 1
ATOM 1461 C C . ILE A 1 199 ? -23.370 2.524 26.996 1.00 98.12 199 ILE A C 1
ATOM 1463 O O . ILE A 1 199 ? -23.931 1.460 26.725 1.00 98.12 199 ILE A O 1
ATOM 1467 N N . ASN A 1 200 ? -23.570 3.646 26.315 1.00 96.88 200 ASN A N 1
ATOM 1468 C CA . ASN A 1 200 ? -24.403 3.745 25.126 1.00 96.88 200 ASN A CA 1
ATOM 1469 C C . ASN A 1 200 ? -23.670 3.182 23.902 1.00 96.88 200 ASN A C 1
ATOM 1471 O O . ASN A 1 200 ? -22.450 3.043 23.891 1.00 96.88 200 ASN A O 1
ATOM 1475 N N . GLU A 1 201 ? -24.424 2.889 22.845 1.00 93.81 201 GLU A N 1
ATOM 1476 C CA . GLU A 1 201 ? -23.885 2.346 21.589 1.00 93.81 201 GLU A CA 1
ATOM 1477 C C . GLU A 1 201 ? -22.873 3.290 20.913 1.00 93.81 201 GLU A C 1
ATOM 1479 O O . GLU A 1 201 ? -21.961 2.831 20.237 1.00 93.81 201 GLU A O 1
ATOM 1484 N N . ASP A 1 202 ? -22.990 4.602 21.144 1.00 94.62 202 ASP A N 1
ATOM 1485 C CA . ASP A 1 202 ? -22.049 5.617 20.653 1.00 94.62 202 ASP A CA 1
ATOM 1486 C C . ASP A 1 202 ? -20.790 5.787 21.529 1.00 94.62 202 ASP A C 1
ATOM 1488 O O . ASP A 1 202 ? -19.962 6.656 21.257 1.00 94.62 202 ASP A O 1
ATOM 1492 N N . GLY A 1 203 ? -20.651 4.981 22.587 1.00 96.94 203 GLY A N 1
ATOM 1493 C CA . GLY A 1 203 ? -19.546 5.025 23.543 1.00 96.94 203 GLY A CA 1
ATOM 1494 C C . GLY A 1 203 ? -19.751 5.986 24.714 1.00 96.94 203 GLY A C 1
ATOM 1495 O O . GLY A 1 203 ? -18.980 5.936 25.673 1.00 96.94 203 GLY A O 1
ATOM 1496 N N . SER A 1 204 ? -20.781 6.837 24.697 1.00 97.44 204 SER A N 1
ATOM 1497 C CA . SER A 1 204 ? -21.038 7.762 25.806 1.00 97.44 204 SER A CA 1
ATOM 1498 C C . SER A 1 204 ? -21.507 7.044 27.074 1.00 97.44 204 SER A C 1
ATOM 1500 O O . SER A 1 204 ? -22.163 6.001 27.021 1.00 97.44 204 SER A O 1
ATOM 1502 N N . VAL A 1 205 ? -21.196 7.608 28.242 1.00 97.75 205 VAL A N 1
ATOM 1503 C CA . VAL A 1 205 ? -21.539 7.014 29.542 1.00 97.75 205 VAL A CA 1
ATOM 1504 C C . VAL A 1 205 ? -22.721 7.756 30.155 1.00 97.75 205 VAL A C 1
ATOM 1506 O O . VAL A 1 205 ? -22.718 8.979 30.255 1.00 97.75 205 VAL A O 1
ATOM 1509 N N . SER A 1 206 ? -23.737 7.024 30.605 1.00 96.50 206 SER A N 1
ATOM 1510 C CA . SER A 1 206 ? -24.917 7.572 31.282 1.00 96.50 206 SER A CA 1
ATOM 1511 C C . SER A 1 206 ? -25.042 7.077 32.714 1.00 96.50 206 SER A C 1
ATOM 1513 O O . SER A 1 206 ? -24.799 5.908 33.002 1.00 96.50 206 SER A O 1
ATOM 1515 N N . VAL A 1 207 ? -25.500 7.960 33.599 1.00 96.25 207 VAL A N 1
ATOM 1516 C CA . VAL A 1 207 ? -25.868 7.645 34.983 1.00 96.25 207 VAL A CA 1
ATOM 1517 C C . VAL A 1 207 ? -27.371 7.379 35.060 1.00 96.25 207 VAL A C 1
ATOM 1519 O O . VAL A 1 207 ? -28.178 8.182 34.583 1.00 96.25 207 VAL A O 1
ATOM 1522 N N . VAL A 1 208 ? -27.778 6.276 35.686 1.00 95.12 208 VAL A N 1
ATOM 1523 C CA . VAL A 1 208 ? -29.195 5.959 35.905 1.00 95.12 208 VAL A CA 1
ATOM 1524 C C . VAL A 1 208 ? -29.817 6.996 36.861 1.00 95.12 208 VAL A C 1
ATOM 1526 O O . VAL A 1 208 ? -29.235 7.285 37.912 1.00 95.12 208 VAL A O 1
ATOM 1529 N N . PRO A 1 209 ? -30.991 7.577 36.546 1.00 93.75 209 PRO A N 1
ATOM 1530 C CA . PRO A 1 209 ? -31.651 8.547 37.419 1.00 93.75 209 PRO A CA 1
ATOM 1531 C C . PRO A 1 209 ? -31.892 8.022 38.839 1.00 93.75 209 PRO A C 1
ATOM 1533 O O . PRO A 1 209 ? -32.354 6.899 39.028 1.00 93.75 209 PRO A O 1
ATOM 1536 N N . GLY A 1 210 ? -31.622 8.861 39.842 1.00 90.75 210 GLY A N 1
ATOM 1537 C CA . GLY A 1 210 ? -31.759 8.497 41.257 1.00 90.75 210 GLY A CA 1
ATOM 1538 C C . GLY A 1 210 ? -30.559 7.751 41.851 1.00 90.75 210 GLY A C 1
ATOM 1539 O O . GLY A 1 210 ? -30.628 7.342 43.008 1.00 90.75 210 GLY A O 1
ATOM 1540 N N . THR A 1 211 ? -29.468 7.596 41.095 1.00 93.19 211 THR A N 1
ATOM 1541 C CA . THR A 1 211 ? -28.183 7.115 41.623 1.00 93.19 211 THR A CA 1
ATOM 1542 C C . THR A 1 211 ? -27.665 8.067 42.708 1.00 93.19 211 THR A C 1
ATOM 1544 O O . THR A 1 211 ? -27.643 9.284 42.521 1.00 93.19 211 THR A O 1
ATOM 1547 N N . GLU A 1 212 ? -27.272 7.523 43.862 1.00 92.56 212 GLU A N 1
ATOM 1548 C CA . GLU A 1 212 ? -26.707 8.308 44.965 1.00 92.56 212 GLU A CA 1
ATOM 1549 C C . GLU A 1 212 ? -25.293 8.819 44.634 1.00 92.56 212 GLU A C 1
ATOM 1551 O O . GLU A 1 212 ? -24.620 8.316 43.740 1.00 92.56 212 GLU A O 1
ATOM 1556 N N . ALA A 1 213 ? -24.814 9.830 45.362 1.00 91.19 213 ALA A N 1
ATOM 1557 C CA . ALA A 1 213 ? -23.450 10.317 45.178 1.00 91.19 213 ALA A CA 1
ATOM 1558 C C . ALA A 1 213 ? -22.429 9.244 45.598 1.00 91.19 213 ALA A C 1
ATOM 1560 O O . ALA A 1 213 ? -22.439 8.774 46.738 1.00 91.19 213 ALA A O 1
ATOM 1561 N N . GLY A 1 214 ? -21.516 8.893 44.695 1.00 93.00 214 GLY A N 1
ATOM 1562 C CA . GLY A 1 214 ? -20.509 7.865 44.930 1.00 93.00 214 GLY A CA 1
ATOM 1563 C C . GLY A 1 214 ? -19.639 7.604 43.704 1.00 93.00 214 GLY A C 1
ATOM 1564 O O . GLY A 1 214 ? -19.823 8.212 42.652 1.00 93.00 214 GLY A O 1
ATOM 1565 N N . THR A 1 215 ? -18.678 6.694 43.854 1.00 95.38 215 THR A N 1
ATOM 1566 C CA . THR A 1 215 ? -17.871 6.177 42.743 1.00 95.38 215 THR A CA 1
ATOM 1567 C C . THR A 1 215 ? -18.450 4.842 42.300 1.00 95.38 215 THR A C 1
ATOM 1569 O O . THR A 1 215 ? -18.589 3.930 43.115 1.00 95.38 215 THR A O 1
ATOM 1572 N N . TYR A 1 216 ? -18.752 4.732 41.010 1.00 96.00 216 TYR A N 1
ATOM 1573 C CA . TYR A 1 216 ? -19.290 3.531 40.381 1.00 96.00 216 TYR A CA 1
ATOM 1574 C C . TYR A 1 216 ? -18.394 3.127 39.214 1.00 96.00 216 TYR A C 1
ATOM 1576 O O . TYR A 1 216 ? -17.765 3.980 38.591 1.00 96.00 216 TYR A O 1
ATOM 1584 N N . THR A 1 217 ? -18.336 1.830 38.931 1.00 97.31 217 THR A N 1
ATOM 1585 C CA . THR A 1 217 ? -17.554 1.255 37.832 1.00 97.31 217 THR A CA 1
ATOM 1586 C C . THR A 1 217 ? -18.464 0.412 36.947 1.00 97.31 217 THR A C 1
ATOM 1588 O O . THR A 1 217 ? -19.420 -0.196 37.434 1.00 97.31 217 THR A O 1
ATOM 1591 N N . ILE A 1 218 ? -18.161 0.369 35.656 1.00 97.69 218 ILE A N 1
ATOM 1592 C CA . ILE A 1 218 ? -18.794 -0.504 34.669 1.00 97.69 218 ILE A CA 1
ATOM 1593 C C . ILE A 1 218 ? -17.687 -1.084 33.796 1.00 97.69 218 ILE A C 1
ATOM 1595 O O . ILE A 1 218 ? -16.807 -0.348 33.357 1.00 97.69 218 ILE A O 1
ATOM 1599 N N . ASP A 1 219 ? -17.736 -2.394 33.573 1.00 97.25 219 ASP A N 1
ATOM 1600 C CA . ASP A 1 219 ? -16.813 -3.067 32.668 1.00 97.25 219 ASP A CA 1
ATOM 1601 C C . ASP A 1 219 ? -17.401 -3.066 31.252 1.00 97.25 219 ASP A C 1
ATOM 1603 O O . ASP A 1 219 ? -18.604 -3.282 31.051 1.00 97.25 219 ASP A O 1
ATOM 1607 N N . TYR A 1 220 ? -16.537 -2.860 30.267 1.00 97.00 220 TYR A N 1
ATOM 1608 C CA . TYR A 1 220 ? -16.861 -2.997 28.855 1.00 97.00 220 TYR A CA 1
ATOM 1609 C C . TYR A 1 220 ? -15.765 -3.775 28.135 1.00 97.00 220 TYR A C 1
ATOM 1611 O O . TYR A 1 220 ? -14.718 -4.106 28.691 1.00 97.00 220 TYR A O 1
ATOM 1619 N N . THR A 1 221 ? -16.041 -4.141 26.895 1.00 97.25 221 THR A N 1
ATOM 1620 C CA . THR A 1 221 ? -15.092 -4.803 26.013 1.00 97.25 221 THR A CA 1
ATOM 1621 C C . THR A 1 221 ? -15.186 -4.160 24.647 1.00 97.25 221 THR A C 1
ATOM 1623 O O . THR A 1 221 ? -16.277 -4.069 24.078 1.00 97.25 221 THR A O 1
ATOM 1626 N N . ILE A 1 222 ? -14.032 -3.747 24.138 1.00 96.69 222 ILE A N 1
ATOM 1627 C CA . ILE A 1 222 ? -13.824 -3.408 22.737 1.00 96.69 222 ILE A CA 1
ATOM 1628 C C . ILE A 1 222 ? -13.124 -4.584 22.059 1.00 96.69 222 ILE A C 1
ATOM 1630 O O . ILE A 1 222 ? -12.193 -5.180 22.608 1.00 96.69 222 ILE A O 1
ATOM 1634 N N . CYS A 1 223 ? -13.612 -4.962 20.888 1.00 94.12 223 CYS A N 1
ATOM 1635 C CA . CYS A 1 223 ? -12.971 -5.939 20.017 1.00 94.12 223 CYS A CA 1
ATOM 1636 C C . CYS A 1 223 ? -12.750 -5.307 18.653 1.00 94.12 223 CYS A C 1
ATOM 1638 O O . CYS A 1 223 ? -13.589 -4.523 18.224 1.00 94.12 223 CYS A O 1
ATOM 1640 N N . ASP A 1 224 ? -11.668 -5.686 17.982 1.00 92.31 224 ASP A N 1
ATOM 1641 C CA . ASP A 1 224 ? -11.495 -5.427 16.552 1.00 92.31 224 ASP A CA 1
ATOM 1642 C C . ASP A 1 224 ? -12.747 -5.904 15.781 1.00 92.31 224 ASP A C 1
ATOM 1644 O O . ASP A 1 224 ? -13.292 -6.974 16.084 1.00 92.31 224 ASP A O 1
ATOM 1648 N N . SER A 1 225 ? -13.258 -5.073 14.867 1.00 88.62 225 SER A N 1
ATOM 1649 C CA . SER A 1 225 ? -14.431 -5.378 14.040 1.00 88.62 225 SER A CA 1
ATOM 1650 C C . SER A 1 225 ? -14.108 -6.227 12.804 1.00 88.62 225 SER A C 1
ATOM 1652 O O . SER A 1 225 ? -15.041 -6.730 12.164 1.00 88.62 225 SER A O 1
ATOM 1654 N N . ALA A 1 226 ? -12.819 -6.380 12.486 1.00 81.50 226 ALA A N 1
ATOM 1655 C CA . ALA A 1 226 ? -12.273 -7.095 11.336 1.00 81.50 226 ALA A CA 1
ATOM 1656 C C . ALA A 1 226 ? -12.320 -8.633 11.462 1.00 81.50 226 ALA A C 1
ATOM 1658 O O . ALA A 1 226 ? -12.192 -9.185 12.580 1.00 81.50 226 ALA A O 1
#

Radius of gyration: 28.9 Å; chains: 1; bounding box: 69×30×81 Å

Secondary structure (DSSP, 8-state):
-TTS--TT-TT---GGG--SPPPHHHHT--SSSSS--TTT-SSTTS-----EEEEEETTS-EEEETTSSSS---TT-TT--S-EEEEEEE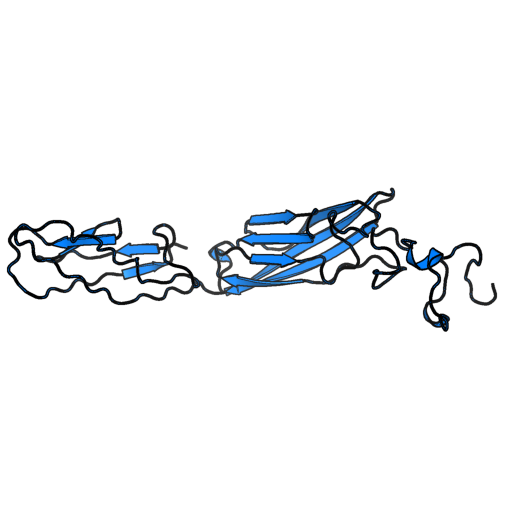-S--SEEEEETTTTEEEEE--GGGTTEEEEEEEEEEE-SSSSPEEEEEEEEEEEEPP-EE----------TT-EEPTT--TTTT-EETTEEPPTTTEEEEE---SSEEE-TTS-EEEPTTPPSS-----EEEEE--

pLDDT: mean 95.05, std 5.56, range [55.69, 98.88]

Organism: NCBI:txid475082